Protein AF-A0A1F8C2A8-F1 (afdb_monomer_lite)

Radius of gyration: 20.37 Å; chains: 1; bounding box: 45×38×65 Å

Foldseek 3Di:
DVLLVVLLCCLLPLWVLLVVCCVVPVVLSCLLNQLLVCVVVVVVVSNVVSLVVNLVVLLVQAQFDDQQDDDPVLVVVLVVQLVVDDPVCSVVSCCCRHPSVNSNVVQLVVQLVVLVDCCLAAPQVPPDHDPPAPGAHGHHNLLVVQLVVLLVVCCVVPVCVLVVQQVVLSNSCSRRPFRGNSTSSSNSSSSSNSSSSSSSVCSVPDDPVVVVVSVVVSVVSSVVRVVVDPD

Organism: NCBI:txid1802525

Structure (mmCIF, N/CA/C/O backbone):
data_AF-A0A1F8C2A8-F1
#
_entry.id   AF-A0A1F8C2A8-F1
#
loop_
_atom_site.group_PDB
_atom_site.id
_atom_site.type_symbol
_atom_site.label_atom_id
_atom_site.label_alt_id
_atom_site.label_comp_id
_atom_site.label_asym_id
_atom_site.label_entity_id
_atom_site.label_seq_id
_atom_site.pdbx_PDB_ins_code
_atom_site.Cartn_x
_atom_site.Cartn_y
_atom_site.Cartn_z
_atom_site.occupancy
_atom_site.B_iso_or_equiv
_atom_site.auth_seq_id
_atom_site.auth_comp_id
_atom_site.auth_asym_id
_atom_site.auth_atom_id
_atom_site.pdbx_PDB_model_num
ATOM 1 N N . MET A 1 1 ? -18.179 2.704 21.549 1.00 77.38 1 MET A N 1
ATOM 2 C CA . MET A 1 1 ? -16.925 3.499 21.597 1.00 77.38 1 MET A CA 1
ATOM 3 C C . MET A 1 1 ? -15.674 2.623 21.500 1.00 77.38 1 MET A C 1
ATOM 5 O O . MET A 1 1 ? -14.796 2.949 20.710 1.00 77.38 1 MET A O 1
ATOM 9 N N . TRP A 1 2 ? -15.605 1.503 22.231 1.00 90.56 2 TRP A N 1
ATOM 10 C CA . TRP A 1 2 ? -14.454 0.586 22.217 1.00 90.56 2 TRP A CA 1
ATOM 11 C C . TRP A 1 2 ? -14.147 -0.019 20.831 1.00 90.56 2 TRP A C 1
ATOM 13 O O . TRP A 1 2 ? -12.991 -0.032 20.433 1.00 90.56 2 TRP A O 1
ATOM 23 N N . GLN A 1 3 ? -15.169 -0.400 20.049 1.00 92.56 3 GLN A N 1
ATOM 24 C CA . GLN A 1 3 ? -15.006 -1.000 18.709 1.00 92.56 3 GLN A CA 1
ATOM 25 C C . GLN A 1 3 ? -14.180 -0.125 17.750 1.00 92.56 3 GLN A C 1
ATOM 27 O O . GLN A 1 3 ? -13.287 -0.621 17.076 1.00 92.56 3 GLN A O 1
ATOM 32 N N . LYS A 1 4 ? -14.446 1.190 17.718 1.00 93.56 4 LYS A N 1
ATOM 33 C CA . LYS A 1 4 ? -13.706 2.137 16.866 1.00 93.56 4 LYS A CA 1
ATOM 34 C C . LYS A 1 4 ? -12.244 2.260 17.290 1.00 93.56 4 LYS A C 1
ATOM 36 O O . LYS A 1 4 ? -11.361 2.290 16.446 1.00 93.56 4 LYS A O 1
ATOM 41 N N . ARG A 1 5 ? -11.992 2.322 18.603 1.00 94.56 5 ARG A N 1
ATOM 42 C CA . ARG A 1 5 ? -10.629 2.396 19.151 1.00 94.56 5 ARG A CA 1
ATOM 43 C C . ARG A 1 5 ? -9.850 1.116 18.851 1.00 94.56 5 ARG A C 1
ATOM 45 O O . ARG A 1 5 ? -8.698 1.207 18.455 1.00 94.56 5 ARG A O 1
ATOM 52 N N . LEU A 1 6 ? -10.500 -0.043 18.974 1.00 95.56 6 LEU A N 1
ATOM 53 C CA . LEU A 1 6 ? -9.908 -1.336 18.641 1.00 95.56 6 LEU A CA 1
ATOM 54 C C . LEU A 1 6 ? -9.576 -1.441 17.146 1.00 95.56 6 LEU A C 1
ATOM 56 O O . LEU A 1 6 ? -8.446 -1.768 16.806 1.00 95.56 6 LEU A O 1
ATOM 60 N N . ALA A 1 7 ? -10.523 -1.106 16.262 1.00 97.06 7 ALA A N 1
ATOM 61 C CA . ALA A 1 7 ? -10.291 -1.109 14.816 1.00 97.06 7 ALA A CA 1
ATOM 62 C C . ALA A 1 7 ? -9.144 -0.173 14.416 1.00 97.06 7 ALA A C 1
ATOM 64 O O . ALA A 1 7 ? -8.300 -0.551 13.614 1.00 97.06 7 ALA A O 1
ATOM 65 N N . LEU A 1 8 ? -9.095 1.026 15.003 1.00 96.81 8 LEU A N 1
ATOM 66 C CA . LEU A 1 8 ? -8.034 2.000 14.761 1.00 96.81 8 LEU A CA 1
ATOM 67 C C . LEU A 1 8 ? -6.673 1.498 15.261 1.00 96.81 8 LEU A C 1
ATOM 69 O O . LEU A 1 8 ? -5.692 1.599 14.533 1.00 96.81 8 LEU A O 1
ATOM 73 N N . GLY A 1 9 ? -6.620 0.916 16.462 1.00 96.56 9 GLY A N 1
ATOM 74 C CA . GLY A 1 9 ? -5.399 0.325 17.010 1.00 96.56 9 GLY A CA 1
ATOM 75 C C . GLY A 1 9 ? -4.856 -0.801 16.128 1.00 96.56 9 GLY A C 1
ATOM 76 O O . GLY A 1 9 ? -3.694 -0.759 15.739 1.00 96.56 9 GLY A O 1
ATOM 77 N N . ILE A 1 10 ? -5.710 -1.755 15.742 1.00 96.81 10 ILE A N 1
ATOM 78 C CA . ILE A 1 10 ? -5.321 -2.876 14.871 1.00 96.81 10 ILE A CA 1
ATOM 79 C C . ILE A 1 10 ? -4.952 -2.381 13.467 1.00 96.81 10 ILE A C 1
ATOM 81 O O . ILE A 1 10 ? -3.937 -2.790 12.919 1.00 96.81 10 ILE A O 1
ATOM 85 N N . GLY A 1 11 ? -5.733 -1.479 12.875 1.00 95.38 11 GLY A N 1
ATOM 86 C CA . GLY A 1 11 ? -5.481 -1.012 11.512 1.00 95.38 11 GLY A CA 1
ATOM 87 C C . GLY A 1 11 ? -4.191 -0.202 11.363 1.00 95.38 11 GLY A C 1
ATOM 88 O O . GLY A 1 11 ? -3.538 -0.305 10.329 1.00 95.38 11 GLY A O 1
ATOM 89 N N . ILE A 1 12 ? -3.809 0.573 12.386 1.00 96.38 12 ILE A N 1
ATOM 90 C CA . ILE A 1 12 ? -2.579 1.379 12.366 1.00 96.38 12 ILE A CA 1
ATOM 91 C C . ILE A 1 12 ? -1.371 0.575 12.844 1.00 96.38 12 ILE A C 1
ATOM 93 O O . ILE A 1 12 ? -0.341 0.618 12.183 1.00 96.38 12 ILE A O 1
ATOM 97 N N . PHE A 1 13 ? -1.488 -0.142 13.966 1.00 96.81 13 PHE A N 1
ATOM 98 C CA . PHE A 1 13 ? -0.351 -0.763 14.663 1.00 96.81 13 PHE A CA 1
ATOM 99 C C . PHE A 1 13 ? -0.332 -2.294 14.597 1.00 96.81 13 PHE A C 1
ATOM 101 O O . PHE A 1 13 ? 0.655 -2.915 14.976 1.00 96.81 13 PHE A O 1
ATOM 108 N N . GLY A 1 14 ? -1.396 -2.928 14.109 1.00 94.69 14 GLY A N 1
ATOM 109 C CA . GLY A 1 14 ? -1.493 -4.380 13.942 1.00 94.69 14 GLY A CA 1
ATOM 110 C C . GLY A 1 14 ? -0.891 -4.895 12.632 1.00 94.69 14 GLY A C 1
ATOM 111 O O . GLY A 1 14 ? -1.387 -5.874 12.082 1.00 94.69 14 GLY A O 1
ATOM 112 N N . ASN A 1 15 ? 0.113 -4.210 12.088 1.00 94.50 15 ASN A N 1
ATOM 113 C CA . ASN A 1 15 ? 0.791 -4.573 10.845 1.00 94.50 15 ASN A CA 1
ATOM 114 C C . ASN A 1 15 ? 2.308 -4.407 11.026 1.00 94.50 15 ASN A C 1
ATOM 116 O O . ASN A 1 15 ? 2.734 -3.472 11.698 1.00 94.50 15 ASN A O 1
ATOM 120 N N . LEU A 1 16 ? 3.124 -5.305 10.466 1.00 92.56 16 LEU A N 1
ATOM 121 C CA . LEU A 1 16 ? 4.588 -5.235 10.611 1.00 92.56 16 LEU A CA 1
ATOM 122 C C . LEU A 1 16 ? 5.192 -4.059 9.851 1.00 92.56 16 LEU A C 1
ATOM 124 O O . LEU A 1 16 ? 6.249 -3.548 10.226 1.00 92.56 16 LEU A O 1
ATOM 128 N N . TRP A 1 17 ? 4.496 -3.592 8.815 1.00 94.56 17 TRP A N 1
ATOM 129 C CA . TRP A 1 17 ? 4.972 -2.509 7.974 1.00 94.56 17 TRP A CA 1
ATOM 130 C C . TRP A 1 17 ? 5.286 -1.244 8.766 1.00 94.56 17 TRP A C 1
ATOM 132 O O . TRP A 1 17 ? 6.381 -0.700 8.627 1.00 94.56 17 TRP A O 1
ATOM 142 N N . ILE A 1 18 ? 4.369 -0.800 9.632 1.00 96.06 18 ILE A N 1
ATOM 143 C CA . ILE A 1 18 ? 4.588 0.421 10.409 1.00 96.06 18 ILE A CA 1
ATOM 144 C C . ILE A 1 18 ? 5.758 0.277 11.385 1.00 96.06 18 ILE A C 1
ATOM 146 O O . ILE A 1 18 ? 6.520 1.224 11.551 1.00 96.06 18 ILE A O 1
ATOM 150 N N . TRP A 1 19 ? 5.941 -0.901 11.988 1.00 94.31 19 TRP A N 1
ATOM 151 C CA . TRP A 1 19 ? 7.017 -1.158 12.949 1.00 94.31 19 TRP A CA 1
ATOM 152 C C . TRP A 1 19 ? 8.382 -1.182 12.271 1.00 94.31 19 TRP A C 1
ATOM 154 O O . TRP A 1 19 ? 9.327 -0.561 12.755 1.00 94.31 19 TRP A O 1
ATOM 164 N N . ARG A 1 20 ? 8.470 -1.796 11.089 1.00 92.31 20 ARG A N 1
ATOM 165 C CA . ARG A 1 20 ? 9.684 -1.757 10.272 1.00 92.31 20 ARG A CA 1
ATOM 166 C C . ARG A 1 20 ? 10.028 -0.333 9.833 1.00 92.31 20 ARG A C 1
ATOM 168 O O . ARG A 1 20 ? 11.194 0.054 9.878 1.00 92.31 20 ARG A O 1
ATOM 175 N N . ILE A 1 21 ? 9.024 0.468 9.464 1.00 94.94 21 ILE A N 1
ATOM 176 C CA . ILE A 1 21 ? 9.227 1.890 9.152 1.00 94.94 21 ILE A CA 1
ATOM 177 C C . ILE A 1 21 ? 9.669 2.656 10.403 1.00 94.94 21 ILE A C 1
ATOM 179 O O . ILE A 1 21 ? 10.584 3.461 10.295 1.00 94.94 21 ILE A O 1
ATOM 183 N N . PHE A 1 22 ? 9.098 2.398 11.583 1.00 95.44 22 PHE A N 1
ATOM 184 C CA . PHE A 1 22 ? 9.537 3.031 12.834 1.00 95.44 22 PHE A CA 1
ATOM 185 C C . PHE A 1 22 ? 11.014 2.762 13.136 1.00 95.44 22 PHE A C 1
ATOM 187 O O . PHE A 1 22 ? 11.729 3.698 13.487 1.00 95.44 22 PHE A O 1
ATOM 194 N N . ASN A 1 23 ? 11.470 1.520 12.952 1.00 92.94 23 ASN A N 1
ATOM 195 C CA . ASN A 1 23 ? 12.855 1.128 13.222 1.00 92.94 23 ASN A CA 1
ATOM 196 C C . ASN A 1 23 ? 13.859 1.800 12.275 1.00 92.94 23 ASN A C 1
ATOM 198 O O . ASN A 1 23 ? 14.968 2.125 12.686 1.00 92.94 23 ASN A O 1
ATOM 202 N N . LEU A 1 24 ? 13.481 2.017 11.012 1.00 91.25 24 LEU A N 1
ATOM 203 C CA . LEU A 1 24 ? 14.375 2.574 9.991 1.00 91.25 24 LEU A CA 1
ATOM 204 C C . LEU A 1 24 ? 14.256 4.097 9.847 1.00 91.25 24 LEU A C 1
ATOM 206 O O . LEU A 1 24 ? 15.246 4.778 9.590 1.00 91.25 24 LEU A O 1
ATOM 210 N N . ASN A 1 25 ? 13.047 4.644 9.969 1.00 94.62 25 ASN A N 1
ATOM 211 C CA . ASN A 1 25 ? 12.772 6.071 9.848 1.00 94.62 25 ASN A CA 1
ATOM 212 C C . ASN A 1 25 ? 11.519 6.479 10.662 1.00 94.62 25 ASN A C 1
ATOM 214 O O . ASN A 1 25 ? 10.400 6.509 10.130 1.00 94.62 25 ASN A O 1
ATOM 218 N N . PRO A 1 26 ? 11.686 6.866 11.941 1.00 95.56 26 PRO A N 1
ATOM 219 C CA . PRO A 1 26 ? 10.562 7.199 12.817 1.00 95.56 26 PRO A CA 1
ATOM 220 C C . PRO A 1 26 ? 9.781 8.434 12.349 1.00 95.56 26 PRO A C 1
ATOM 222 O O . PRO A 1 26 ? 8.577 8.521 12.584 1.00 95.56 26 PRO A O 1
ATOM 225 N N . VAL A 1 27 ? 10.420 9.371 11.639 1.00 96.31 27 VAL A N 1
ATOM 226 C CA . VAL A 1 27 ? 9.743 10.559 11.091 1.00 96.31 27 VAL A CA 1
ATOM 227 C C . VAL A 1 27 ? 8.713 10.148 10.041 1.00 96.31 27 VAL A C 1
ATOM 229 O O . VAL A 1 27 ? 7.566 10.594 10.091 1.00 96.31 27 VAL A O 1
ATOM 232 N N . VAL A 1 28 ? 9.087 9.253 9.122 1.00 96.62 28 VAL A N 1
ATOM 233 C CA . VAL A 1 28 ? 8.163 8.724 8.107 1.00 96.62 28 VAL A CA 1
ATOM 234 C C . VAL A 1 28 ? 7.027 7.943 8.765 1.00 96.62 28 VAL A C 1
ATOM 236 O O . VAL A 1 28 ? 5.869 8.127 8.389 1.00 96.62 28 VAL A O 1
ATOM 239 N N . ALA A 1 29 ? 7.317 7.135 9.788 1.00 97.25 29 ALA A N 1
ATOM 240 C CA . ALA A 1 29 ? 6.281 6.412 10.524 1.00 97.25 29 ALA A CA 1
ATOM 241 C C . ALA A 1 29 ? 5.258 7.364 11.170 1.00 97.25 29 ALA A C 1
ATOM 243 O O . ALA A 1 29 ? 4.049 7.179 11.010 1.00 97.25 29 ALA A O 1
ATOM 244 N N . LEU A 1 30 ? 5.723 8.430 11.831 1.00 97.62 30 LEU A N 1
ATOM 245 C CA . LEU A 1 30 ? 4.850 9.446 12.427 1.00 97.62 30 LEU A CA 1
ATOM 246 C C . LEU A 1 30 ? 4.012 10.184 11.376 1.00 97.62 30 LEU A C 1
ATOM 248 O O . LEU A 1 30 ? 2.827 10.427 11.614 1.00 97.62 30 LEU A O 1
ATOM 252 N N . LEU A 1 31 ? 4.577 10.488 10.202 1.00 97.44 31 LEU A N 1
ATOM 253 C CA . LEU A 1 31 ? 3.823 11.070 9.086 1.00 97.44 31 LEU A CA 1
ATOM 254 C C . LEU A 1 31 ? 2.707 10.138 8.606 1.00 97.44 31 LEU A C 1
ATOM 256 O O . LEU A 1 31 ? 1.588 10.597 8.384 1.00 97.44 31 LEU A O 1
ATOM 260 N N . LEU A 1 32 ? 2.977 8.838 8.480 1.00 97.88 32 LEU A N 1
ATOM 261 C CA . LEU A 1 32 ? 1.995 7.848 8.026 1.00 97.88 32 LEU A CA 1
ATOM 262 C C . LEU A 1 32 ? 0.873 7.636 9.046 1.00 97.88 32 LEU A C 1
ATOM 264 O O . LEU A 1 32 ? -0.308 7.631 8.677 1.00 97.88 32 LEU A O 1
ATOM 268 N N . VAL A 1 33 ? 1.220 7.518 10.331 1.00 97.94 33 VAL A N 1
ATOM 269 C CA . VAL A 1 33 ? 0.249 7.441 11.434 1.00 97.94 33 VAL A CA 1
ATOM 270 C C . VAL A 1 33 ? -0.592 8.715 11.473 1.00 97.94 33 VAL A C 1
ATOM 272 O O . VAL A 1 33 ? -1.823 8.646 11.483 1.00 97.94 33 VAL A O 1
ATOM 275 N N . GLY A 1 34 ? 0.054 9.881 11.428 1.00 97.69 34 GLY A N 1
ATOM 276 C CA . GLY A 1 34 ? -0.604 11.182 11.429 1.00 97.69 34 GLY A CA 1
ATOM 277 C C . GLY A 1 34 ? -1.542 11.368 10.237 1.00 97.69 34 GLY A C 1
ATOM 278 O O . GLY A 1 34 ? -2.687 11.771 10.431 1.00 97.69 34 GLY A O 1
ATOM 279 N N . ALA A 1 35 ? -1.111 11.019 9.021 1.00 97.38 35 ALA A N 1
ATOM 280 C CA . ALA A 1 35 ? -1.943 11.076 7.821 1.00 97.38 35 ALA A CA 1
ATOM 281 C C . ALA A 1 35 ? -3.163 10.150 7.950 1.00 97.38 35 ALA A C 1
ATOM 283 O O . ALA A 1 35 ? -4.296 10.570 7.711 1.00 97.38 35 ALA A O 1
ATOM 284 N N . THR A 1 36 ? -2.964 8.915 8.414 1.00 97.19 36 THR A N 1
ATOM 285 C CA . THR A 1 36 ? -4.054 7.950 8.633 1.00 97.19 36 THR A CA 1
ATOM 286 C C . THR A 1 36 ? -5.078 8.479 9.643 1.00 97.19 36 THR A C 1
ATOM 288 O O . THR A 1 36 ? -6.286 8.445 9.393 1.00 97.19 36 THR A O 1
ATOM 291 N N . LEU A 1 37 ? -4.610 9.035 10.765 1.00 97.19 37 LEU A N 1
ATOM 292 C CA . LEU A 1 37 ? -5.460 9.632 11.798 1.00 97.19 37 LEU A CA 1
ATOM 293 C C . LEU A 1 37 ? -6.186 10.886 11.308 1.00 97.19 37 LEU A C 1
ATOM 295 O O . LEU A 1 37 ? -7.388 11.021 11.541 1.00 97.19 37 LEU A O 1
ATOM 299 N N . ALA A 1 38 ? -5.484 11.792 10.625 1.00 96.69 38 ALA A N 1
ATOM 300 C CA . ALA A 1 38 ? -6.053 13.021 10.085 1.00 96.69 38 ALA A CA 1
ATOM 301 C C . ALA A 1 38 ? -7.150 12.713 9.062 1.00 96.69 38 ALA A C 1
ATOM 303 O O . ALA A 1 38 ? -8.222 13.321 9.116 1.00 96.69 38 ALA A O 1
ATOM 304 N N . PHE A 1 39 ? -6.940 11.717 8.194 1.00 94.50 39 PHE A N 1
ATOM 305 C CA . PHE A 1 39 ? -7.979 11.247 7.283 1.00 94.50 39 PHE A CA 1
ATOM 306 C C . PHE A 1 39 ? -9.177 10.672 8.043 1.00 94.50 39 PHE A C 1
ATOM 308 O O . PHE A 1 39 ? -10.315 11.082 7.808 1.00 94.50 39 PHE A O 1
ATOM 315 N N . TYR A 1 40 ? -8.934 9.761 8.991 1.00 93.44 40 TYR A N 1
ATOM 316 C CA . TYR A 1 40 ? -9.988 9.115 9.778 1.00 93.44 40 TYR A CA 1
ATOM 317 C C . TYR A 1 40 ? -10.831 10.129 10.574 1.00 93.44 40 TYR A C 1
ATOM 319 O O . TYR A 1 40 ? -12.048 9.980 10.694 1.00 93.44 40 TYR A O 1
ATOM 327 N N . LYS A 1 41 ? -10.202 11.193 11.088 1.00 93.94 41 LYS A N 1
ATOM 328 C CA . LYS A 1 41 ? -10.858 12.301 11.803 1.00 93.94 41 LYS A CA 1
ATOM 329 C C . LYS A 1 41 ? -11.428 13.386 10.884 1.00 93.94 41 LYS A C 1
ATOM 331 O O . LYS A 1 41 ? -12.058 14.311 11.386 1.00 93.94 41 LYS A O 1
ATOM 336 N N . ASN A 1 42 ? -11.264 13.255 9.565 1.00 92.25 42 ASN A N 1
ATOM 337 C CA . ASN A 1 42 ? -11.719 14.209 8.550 1.00 92.25 42 ASN A CA 1
ATOM 338 C C . ASN A 1 42 ? -11.056 15.605 8.649 1.00 92.25 42 ASN A C 1
ATOM 340 O O . ASN A 1 42 ? -11.646 16.614 8.258 1.00 92.25 42 ASN A O 1
ATOM 344 N N . PHE A 1 43 ? -9.811 15.678 9.130 1.00 95.38 43 PHE A N 1
ATOM 345 C CA . PHE A 1 43 ? -8.993 16.895 9.148 1.00 95.38 43 PHE A CA 1
ATOM 346 C C . PHE A 1 43 ? -8.286 17.098 7.803 1.00 95.38 43 PHE A C 1
ATOM 348 O O . PHE A 1 43 ? -7.095 16.830 7.663 1.00 95.38 43 PHE A O 1
ATOM 355 N N . LYS A 1 44 ? -9.033 17.564 6.795 1.00 92.50 44 LYS A N 1
ATOM 356 C CA . LYS A 1 44 ? -8.601 17.590 5.383 1.00 92.50 44 LYS A CA 1
ATOM 357 C C . LYS A 1 44 ? -7.260 18.289 5.133 1.00 92.50 44 LYS A C 1
ATOM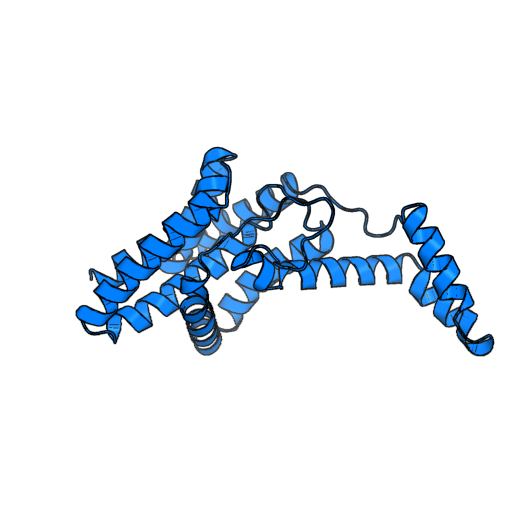 359 O O . LYS A 1 44 ? -6.413 17.721 4.460 1.00 92.50 44 LYS A O 1
ATOM 364 N N . ILE A 1 45 ? -7.064 19.499 5.661 1.00 95.38 45 ILE A N 1
ATOM 365 C CA . ILE A 1 45 ? -5.842 20.286 5.406 1.00 95.38 45 ILE A CA 1
ATOM 366 C C . ILE A 1 45 ? -4.624 19.598 6.031 1.00 95.38 45 ILE A C 1
ATOM 368 O O . ILE A 1 45 ? -3.627 19.375 5.353 1.00 95.38 45 ILE A O 1
ATOM 372 N N . ILE A 1 46 ? -4.741 19.191 7.299 1.00 97.00 46 ILE A N 1
ATOM 373 C CA . ILE A 1 46 ? -3.688 18.456 8.013 1.00 97.00 46 ILE A CA 1
ATOM 374 C C . ILE A 1 46 ? -3.367 17.156 7.272 1.00 97.00 46 ILE A C 1
ATOM 376 O O . ILE A 1 46 ? -2.203 16.842 7.049 1.00 97.00 46 ILE A O 1
ATOM 380 N N . PHE A 1 47 ? -4.398 16.428 6.837 1.00 96.00 47 PHE A N 1
ATOM 381 C CA . PHE A 1 47 ? -4.234 15.220 6.043 1.00 96.00 47 PHE A CA 1
ATOM 382 C C . PHE A 1 47 ? -3.432 15.481 4.762 1.00 96.00 47 PHE A C 1
ATOM 384 O O . PHE A 1 47 ? -2.467 14.768 4.517 1.00 96.00 47 PHE A O 1
ATOM 391 N N . LEU A 1 48 ? -3.792 16.498 3.974 1.00 95.56 48 LEU A N 1
ATOM 392 C CA . LEU A 1 48 ? -3.104 16.812 2.718 1.00 95.56 48 LEU A CA 1
ATOM 393 C C . LEU A 1 48 ? -1.629 17.161 2.941 1.00 95.56 48 LEU A C 1
ATOM 395 O O . LEU A 1 48 ? -0.784 16.678 2.194 1.00 95.56 48 LEU A O 1
ATOM 399 N N . ILE A 1 49 ? -1.316 17.937 3.982 1.00 97.50 49 ILE A N 1
ATOM 400 C CA . ILE A 1 49 ? 0.066 18.297 4.335 1.00 97.50 49 ILE A CA 1
ATOM 401 C C . ILE A 1 49 ? 0.870 17.045 4.701 1.00 97.50 49 ILE A C 1
ATOM 403 O O . ILE A 1 49 ? 1.948 16.814 4.153 1.00 97.50 49 ILE A O 1
ATOM 407 N N . LEU A 1 50 ? 0.335 16.208 5.593 1.00 97.81 50 LEU A N 1
ATOM 408 C CA . LEU A 1 50 ? 1.015 14.986 6.026 1.00 97.81 50 LEU A CA 1
ATOM 409 C C . LEU A 1 50 ? 1.164 13.993 4.869 1.00 97.81 50 LEU A C 1
ATOM 411 O O . LEU A 1 50 ? 2.235 13.421 4.685 1.00 97.81 50 LEU A O 1
ATOM 415 N N . PHE A 1 51 ? 0.124 13.832 4.050 1.00 96.88 51 PHE A N 1
ATOM 416 C CA . PHE A 1 51 ? 0.136 12.947 2.890 1.00 96.88 51 PHE A CA 1
ATOM 417 C C . PHE A 1 51 ? 1.141 13.407 1.831 1.00 96.88 51 PHE A C 1
ATOM 419 O O . PHE A 1 51 ? 1.931 12.595 1.353 1.00 96.88 51 PHE A O 1
ATOM 426 N N . ALA A 1 52 ? 1.204 14.706 1.530 1.00 97.38 52 ALA A N 1
ATOM 427 C CA . ALA A 1 52 ? 2.241 15.267 0.666 1.00 97.38 52 ALA A CA 1
ATOM 428 C C . ALA A 1 52 ? 3.649 14.994 1.222 1.00 97.38 52 ALA A C 1
ATOM 430 O O . ALA A 1 52 ? 4.538 14.601 0.468 1.00 97.38 52 ALA A O 1
ATOM 431 N N . GLY A 1 53 ? 3.830 15.096 2.543 1.00 97.62 53 GLY A N 1
ATOM 432 C CA . GLY A 1 53 ? 5.059 14.678 3.220 1.00 97.62 53 GLY A CA 1
ATOM 433 C C . GLY A 1 53 ? 5.408 13.211 2.953 1.00 97.62 53 GLY A C 1
ATOM 434 O O . GLY A 1 53 ? 6.538 12.908 2.577 1.00 97.62 53 GLY A O 1
ATOM 435 N N . THR A 1 54 ? 4.441 12.294 3.065 1.00 97.25 54 THR A N 1
ATOM 436 C CA . THR A 1 54 ? 4.679 10.862 2.785 1.00 97.25 54 THR A CA 1
ATOM 437 C C . THR A 1 54 ? 5.097 10.609 1.334 1.00 97.25 54 THR A C 1
ATOM 439 O O . THR A 1 54 ? 6.005 9.816 1.095 1.00 97.25 54 THR A O 1
ATOM 442 N N . LEU A 1 55 ? 4.506 11.323 0.369 1.00 97.62 55 LEU A N 1
ATOM 443 C CA . LEU A 1 55 ? 4.875 11.234 -1.049 1.00 97.62 55 LEU A CA 1
ATOM 444 C C . LEU A 1 55 ? 6.279 11.794 -1.301 1.00 97.62 55 LEU A C 1
ATOM 446 O O . LEU A 1 55 ? 7.066 11.188 -2.025 1.00 97.62 55 LEU A O 1
ATOM 450 N N . PHE A 1 56 ? 6.620 12.917 -0.666 1.00 97.31 56 PHE A N 1
ATOM 451 C CA . PHE A 1 56 ? 7.952 13.510 -0.754 1.00 97.31 56 PHE A CA 1
ATOM 452 C C . PHE A 1 56 ? 9.031 12.556 -0.228 1.00 97.31 56 PHE A C 1
ATOM 454 O O . PHE A 1 56 ? 10.036 12.326 -0.902 1.00 97.31 56 PHE A O 1
ATOM 461 N N . PHE A 1 57 ? 8.813 11.947 0.940 1.00 96.69 57 PHE A N 1
ATOM 462 C CA . PHE A 1 57 ? 9.753 10.964 1.477 1.00 96.69 57 PHE A CA 1
ATOM 463 C C . PHE A 1 57 ? 9.821 9.701 0.616 1.00 96.69 57 PHE A C 1
ATOM 465 O O . PHE A 1 57 ? 10.917 9.174 0.425 1.00 96.69 57 PHE A O 1
ATOM 472 N N . GLN A 1 58 ? 8.700 9.231 0.054 1.00 96.56 58 GLN A N 1
ATOM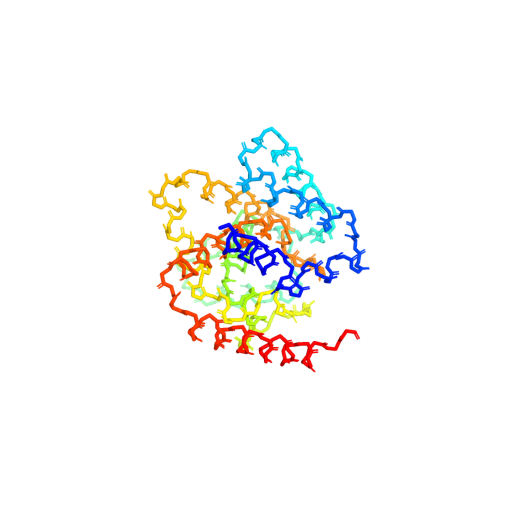 473 C CA . GLN A 1 58 ? 8.710 8.108 -0.891 1.00 96.56 58 GLN A CA 1
ATOM 474 C C . GLN A 1 58 ? 9.603 8.434 -2.087 1.00 96.56 58 GLN A C 1
ATOM 476 O O . GLN A 1 58 ? 10.478 7.641 -2.426 1.00 96.56 58 GLN A O 1
ATOM 481 N N . PHE A 1 59 ? 9.435 9.615 -2.680 1.00 96.06 59 PHE A N 1
ATOM 482 C CA . PHE A 1 59 ? 10.252 10.073 -3.799 1.00 96.06 59 PHE A CA 1
ATOM 483 C C . PHE A 1 59 ? 11.743 10.126 -3.444 1.00 96.06 59 PHE A C 1
ATOM 485 O O . PHE A 1 59 ? 12.576 9.646 -4.202 1.00 96.06 59 PHE A O 1
ATOM 492 N N . LYS A 1 60 ? 12.086 10.671 -2.272 1.00 94.88 60 LYS A N 1
ATOM 493 C CA . LYS A 1 60 ? 13.482 10.843 -1.843 1.00 94.88 60 LYS A CA 1
ATOM 494 C C . LYS A 1 60 ? 14.204 9.549 -1.478 1.00 94.88 60 LYS A C 1
ATOM 496 O O . LYS A 1 60 ? 15.422 9.500 -1.593 1.00 94.88 60 LYS A O 1
ATOM 501 N N . THR A 1 61 ? 13.481 8.550 -0.980 1.00 92.44 61 THR A N 1
ATOM 502 C CA . THR A 1 61 ? 14.077 7.311 -0.445 1.00 92.44 61 THR A CA 1
ATOM 503 C C . THR A 1 61 ? 14.033 6.144 -1.425 1.00 92.44 61 THR A C 1
ATOM 505 O O . THR A 1 61 ? 14.695 5.136 -1.199 1.00 92.44 61 THR A O 1
ATOM 508 N N . THR A 1 62 ? 13.255 6.258 -2.502 1.00 92.31 62 THR A N 1
ATOM 509 C CA . THR A 1 62 ? 13.163 5.217 -3.530 1.00 92.31 62 THR A CA 1
ATOM 510 C C . THR A 1 62 ? 14.323 5.359 -4.505 1.00 92.31 62 THR A C 1
ATOM 512 O O . THR A 1 62 ? 14.602 6.459 -4.981 1.00 92.31 62 THR A O 1
ATOM 515 N N . ASN A 1 63 ? 14.988 4.249 -4.821 1.00 89.81 63 ASN A N 1
ATOM 516 C CA . ASN A 1 63 ? 15.999 4.231 -5.868 1.00 89.81 63 ASN A CA 1
ATOM 517 C C . ASN A 1 63 ? 15.306 4.388 -7.227 1.00 89.81 63 ASN A C 1
ATOM 519 O O . ASN A 1 63 ? 14.520 3.526 -7.627 1.00 89.81 63 ASN A O 1
ATOM 523 N N . ILE A 1 64 ? 15.556 5.519 -7.891 1.00 88.19 64 ILE A N 1
ATOM 524 C CA . ILE A 1 64 ? 14.864 5.878 -9.125 1.00 88.19 64 ILE A CA 1
ATOM 525 C C . ILE A 1 64 ? 15.354 4.967 -10.245 1.00 88.19 64 ILE A C 1
ATOM 527 O O . ILE A 1 64 ? 16.525 4.989 -10.624 1.00 88.19 64 ILE A O 1
ATOM 531 N N . GLN A 1 65 ? 14.437 4.182 -10.796 1.00 83.56 65 GLN A N 1
ATOM 532 C CA . GLN A 1 65 ? 14.719 3.374 -11.972 1.00 83.56 65 GLN A CA 1
ATOM 533 C C . GLN A 1 65 ? 14.700 4.251 -13.225 1.00 83.56 65 GLN A C 1
ATOM 535 O O . GLN A 1 65 ? 13.759 5.012 -13.450 1.00 83.56 65 GLN A O 1
ATOM 540 N N . ASP A 1 66 ? 15.711 4.106 -14.081 1.00 86.50 66 ASP A N 1
ATOM 541 C CA . ASP A 1 66 ? 15.655 4.669 -15.430 1.00 86.50 66 ASP A CA 1
ATOM 542 C C . ASP A 1 66 ? 14.442 4.072 -16.167 1.00 86.50 66 ASP A C 1
ATOM 544 O O . ASP A 1 66 ? 14.151 2.883 -16.033 1.00 86.50 66 ASP A O 1
ATOM 548 N N . LEU A 1 67 ? 13.709 4.866 -16.943 1.00 87.81 67 LEU A N 1
ATOM 549 C CA . LEU A 1 67 ? 12.536 4.397 -17.688 1.00 87.81 67 LEU A CA 1
ATOM 550 C C . LEU A 1 67 ? 12.870 3.931 -19.109 1.00 87.81 67 LEU A C 1
ATOM 552 O O . LEU A 1 67 ? 12.037 3.310 -19.759 1.00 87.81 67 LEU A O 1
ATOM 556 N N . THR A 1 68 ? 14.072 4.200 -19.600 1.00 87.81 68 THR A N 1
ATOM 557 C CA . THR A 1 68 ? 14.447 3.990 -21.005 1.00 87.81 68 THR A CA 1
ATOM 558 C C . THR A 1 68 ? 15.681 3.115 -21.171 1.00 87.81 68 THR A C 1
ATOM 560 O O . THR A 1 68 ? 15.770 2.367 -22.144 1.00 87.81 68 THR A O 1
ATOM 563 N N . HIS A 1 69 ? 16.612 3.152 -20.219 1.00 87.56 69 HIS A N 1
ATOM 564 C CA . HIS A 1 69 ? 17.872 2.427 -20.334 1.00 87.56 69 HIS A CA 1
ATOM 565 C C . HIS A 1 69 ? 17.708 0.918 -20.098 1.00 87.56 69 HIS A C 1
ATOM 567 O O . HIS A 1 69 ? 17.377 0.486 -18.989 1.00 87.56 69 HIS A O 1
ATOM 573 N N . LEU A 1 70 ? 17.981 0.103 -21.119 1.00 83.88 70 LEU A N 1
ATOM 574 C CA . LEU A 1 70 ? 17.981 -1.363 -21.043 1.00 83.88 70 LEU A CA 1
ATOM 575 C C . LEU A 1 70 ? 19.361 -1.898 -20.645 1.00 83.88 70 LEU A C 1
ATOM 577 O O . LEU A 1 70 ? 20.364 -1.516 -21.246 1.00 83.88 70 LEU A O 1
ATOM 581 N N . THR A 1 71 ? 19.408 -2.836 -19.697 1.00 85.25 71 THR A N 1
ATOM 582 C CA . THR A 1 71 ? 20.646 -3.567 -19.366 1.00 85.25 71 THR A CA 1
ATOM 583 C C . THR A 1 71 ? 21.070 -4.495 -20.509 1.00 85.25 71 THR A C 1
ATOM 585 O O . THR A 1 71 ? 20.247 -4.868 -21.345 1.00 85.25 71 THR A O 1
ATOM 588 N N . ASN A 1 72 ? 22.338 -4.921 -20.538 1.00 86.75 72 ASN A N 1
ATOM 589 C CA . ASN A 1 72 ? 22.864 -5.809 -21.587 1.00 86.75 72 ASN A CA 1
ATOM 590 C C . ASN A 1 72 ? 22.030 -7.096 -21.751 1.00 86.75 72 ASN A C 1
ATOM 592 O O . ASN A 1 72 ? 21.720 -7.501 -22.872 1.00 86.75 72 ASN A O 1
ATOM 596 N N . ASP A 1 73 ? 21.581 -7.692 -20.644 1.00 85.62 73 ASP A N 1
ATOM 597 C CA . ASP A 1 73 ? 20.703 -8.866 -20.682 1.00 85.62 73 ASP A CA 1
ATOM 598 C C . ASP A 1 73 ? 19.316 -8.539 -21.245 1.00 85.62 73 ASP A C 1
ATOM 600 O O . ASP A 1 73 ? 18.781 -9.286 -22.065 1.00 85.62 73 ASP A O 1
ATOM 604 N N . GLN A 1 74 ? 18.734 -7.397 -20.867 1.00 85.44 74 GLN A N 1
ATOM 605 C CA . GLN A 1 74 ? 17.448 -6.959 -21.415 1.00 85.44 74 GLN A CA 1
ATOM 606 C C . GLN A 1 74 ? 17.541 -6.686 -22.918 1.00 85.44 74 GLN A C 1
ATOM 608 O O . GLN A 1 74 ? 16.639 -7.069 -23.662 1.00 85.44 74 GLN A O 1
ATOM 613 N N . GLN A 1 75 ? 18.642 -6.089 -23.381 1.00 88.12 75 GLN A N 1
ATOM 614 C CA . GLN A 1 75 ? 18.904 -5.884 -24.806 1.00 88.12 75 GLN A CA 1
ATOM 615 C C . GLN A 1 75 ? 19.007 -7.219 -25.549 1.00 88.12 75 GLN A C 1
ATOM 617 O O . GLN A 1 75 ? 18.410 -7.374 -26.616 1.00 88.12 75 GLN A O 1
ATOM 622 N N . ARG A 1 76 ? 19.688 -8.215 -24.970 1.00 88.56 76 ARG A N 1
ATOM 623 C CA . ARG A 1 76 ? 19.752 -9.572 -25.530 1.00 88.56 76 ARG A CA 1
ATOM 624 C C . ARG A 1 76 ? 18.360 -10.193 -25.664 1.00 88.56 76 ARG A C 1
ATOM 626 O O . ARG A 1 76 ? 18.034 -10.731 -26.721 1.00 88.56 76 ARG A O 1
ATOM 633 N N . VAL A 1 77 ? 17.525 -10.101 -24.628 1.00 89.38 77 VAL A N 1
ATOM 634 C CA . VAL A 1 77 ? 16.149 -10.627 -24.660 1.00 89.38 77 VAL A CA 1
ATOM 635 C C . VAL A 1 77 ? 15.305 -9.907 -25.716 1.00 89.38 77 VAL A C 1
ATOM 637 O O . VAL A 1 77 ? 14.587 -10.561 -26.471 1.00 89.38 77 VAL A O 1
ATOM 640 N N . VAL A 1 78 ? 15.428 -8.582 -25.825 1.00 88.12 78 VAL A N 1
ATOM 641 C CA . VAL A 1 78 ? 14.768 -7.786 -26.872 1.00 88.12 78 VAL A CA 1
ATOM 642 C C . VAL A 1 78 ? 15.184 -8.255 -28.266 1.00 88.12 78 VAL A C 1
ATOM 644 O O . VAL A 1 78 ? 14.327 -8.471 -29.118 1.00 88.12 78 VAL A O 1
ATOM 647 N N . GLN A 1 79 ? 16.475 -8.492 -28.507 1.00 88.88 79 GLN A N 1
ATOM 648 C CA . GLN A 1 79 ? 16.949 -9.000 -29.798 1.00 88.88 79 GLN A CA 1
ATOM 649 C C . GLN A 1 79 ? 16.385 -10.386 -30.130 1.00 88.88 79 GLN A C 1
ATOM 651 O O . GLN A 1 79 ? 16.051 -10.648 -31.285 1.00 88.88 79 GLN A O 1
ATOM 656 N N . ILE A 1 80 ? 16.254 -11.268 -29.135 1.00 89.88 80 ILE A N 1
ATOM 657 C CA . ILE A 1 80 ? 15.622 -12.582 -29.317 1.00 89.88 80 ILE A CA 1
ATOM 658 C C . ILE A 1 80 ? 14.144 -12.411 -29.687 1.00 89.88 80 ILE A C 1
ATOM 660 O O . ILE A 1 80 ? 13.693 -13.022 -30.655 1.00 89.88 80 ILE A O 1
ATOM 664 N N . ARG A 1 81 ? 13.404 -11.541 -28.983 1.00 88.50 81 ARG A N 1
ATOM 665 C CA . ARG A 1 81 ? 11.993 -11.258 -29.295 1.00 88.50 81 ARG A CA 1
ATOM 666 C C . ARG A 1 81 ? 11.821 -10.670 -30.688 1.00 88.50 81 ARG A C 1
ATOM 668 O O . ARG A 1 81 ? 10.953 -11.122 -31.422 1.00 88.50 81 ARG A O 1
ATOM 675 N N . LEU A 1 82 ? 12.685 -9.739 -31.095 1.00 90.19 82 LEU A N 1
ATOM 676 C CA . LEU A 1 82 ? 12.656 -9.135 -32.431 1.00 90.19 82 LEU A CA 1
ATOM 677 C C . LEU A 1 82 ? 12.800 -10.163 -33.557 1.00 90.19 82 LEU A C 1
ATOM 679 O O . LEU A 1 82 ? 12.127 -10.035 -34.577 1.00 90.19 82 LEU A O 1
ATOM 683 N N . LYS A 1 83 ? 13.630 -11.194 -33.364 1.00 89.62 83 LYS A N 1
ATOM 684 C CA . LYS A 1 83 ? 13.791 -12.293 -34.331 1.00 89.62 83 LYS A CA 1
ATOM 685 C C . LYS A 1 83 ? 12.549 -13.181 -34.450 1.00 89.62 83 LYS A C 1
ATOM 687 O O . LYS A 1 83 ? 12.408 -13.863 -35.457 1.00 89.62 83 LYS A O 1
ATOM 692 N N . ALA A 1 84 ? 11.669 -13.177 -33.448 1.00 89.81 84 ALA A N 1
ATOM 693 C CA . ALA A 1 84 ? 10.428 -13.946 -33.459 1.00 89.81 84 ALA A CA 1
ATOM 694 C C . ALA A 1 84 ? 9.272 -13.229 -34.183 1.00 89.81 84 ALA A C 1
ATOM 696 O O . ALA A 1 84 ? 8.254 -13.860 -34.464 1.00 89.81 84 ALA A O 1
ATOM 697 N N . TYR A 1 85 ? 9.398 -11.931 -34.496 1.00 88.38 85 TYR A N 1
ATOM 698 C CA . TYR A 1 85 ? 8.365 -11.229 -35.259 1.00 88.38 85 TYR A CA 1
ATOM 699 C C . TYR A 1 85 ? 8.358 -11.698 -36.722 1.00 88.38 85 TYR A C 1
ATOM 701 O O . TYR A 1 85 ? 9.423 -11.823 -37.331 1.00 88.38 85 TYR A O 1
ATOM 709 N N . PRO A 1 86 ? 7.172 -11.875 -37.334 1.00 89.94 86 PRO A N 1
ATOM 710 C CA . PRO A 1 86 ? 7.059 -12.067 -38.774 1.00 89.94 86 PRO A CA 1
ATOM 711 C C . PRO A 1 86 ? 7.735 -10.926 -39.546 1.00 89.94 86 PRO A C 1
ATOM 713 O O . PRO A 1 86 ? 7.712 -9.774 -39.104 1.00 89.94 86 PRO A O 1
ATOM 716 N N . TYR A 1 87 ? 8.272 -11.223 -40.732 1.00 86.94 87 TYR A N 1
ATOM 717 C CA . TYR A 1 87 ? 8.988 -10.244 -41.564 1.00 86.94 87 TYR A CA 1
ATOM 718 C C . TYR A 1 87 ? 8.171 -8.964 -41.833 1.00 86.94 87 TYR A C 1
ATOM 720 O O . TYR A 1 87 ? 8.675 -7.851 -41.704 1.00 86.94 87 TYR A O 1
ATOM 728 N N . TRP A 1 88 ? 6.872 -9.107 -42.115 1.00 88.56 88 TRP A N 1
ATOM 729 C CA . TRP A 1 88 ? 5.968 -7.975 -42.359 1.00 88.56 88 TRP A CA 1
ATOM 730 C C . TRP A 1 88 ? 5.715 -7.107 -41.112 1.00 88.56 88 TRP A C 1
ATOM 732 O O . TRP A 1 88 ? 5.344 -5.942 -41.235 1.00 88.56 88 TRP A O 1
ATOM 742 N N . ALA A 1 89 ? 5.938 -7.647 -39.909 1.00 89.94 89 ALA A N 1
ATOM 743 C CA . ALA A 1 89 ? 5.707 -6.973 -38.632 1.00 89.94 89 ALA A CA 1
ATOM 744 C C . ALA A 1 89 ? 6.997 -6.442 -37.986 1.00 89.94 89 ALA A C 1
ATOM 746 O O . ALA A 1 89 ? 6.939 -5.833 -36.918 1.00 89.94 89 ALA A O 1
ATOM 747 N N . THR A 1 90 ? 8.171 -6.644 -38.596 1.00 85.12 90 THR A N 1
ATOM 748 C CA . THR A 1 90 ? 9.464 -6.330 -37.963 1.00 85.12 90 THR A CA 1
ATOM 749 C C . THR A 1 90 ? 9.612 -4.845 -37.611 1.00 85.12 90 THR A C 1
ATOM 751 O O . THR A 1 90 ? 10.174 -4.517 -36.568 1.00 85.12 90 THR A O 1
ATOM 754 N N . SER A 1 91 ? 9.076 -3.930 -38.424 1.00 85.75 91 SER A N 1
ATOM 755 C CA . SER A 1 91 ? 9.093 -2.487 -38.128 1.00 85.75 91 SER A CA 1
ATOM 756 C C . SER A 1 91 ? 8.235 -2.129 -36.912 1.00 85.75 91 SER A C 1
ATOM 758 O O . SER A 1 91 ? 8.641 -1.310 -36.088 1.00 85.75 91 SER A O 1
ATOM 760 N N . ILE A 1 92 ? 7.084 -2.793 -36.758 1.00 86.88 92 ILE A N 1
ATOM 761 C CA . ILE A 1 92 ? 6.205 -2.643 -35.591 1.00 86.88 92 ILE A CA 1
ATOM 762 C C . ILE A 1 92 ? 6.895 -3.235 -34.358 1.00 86.88 92 ILE A C 1
ATOM 764 O O . ILE A 1 92 ? 6.958 -2.580 -33.321 1.00 86.88 92 ILE A O 1
ATOM 768 N N . GLY A 1 93 ? 7.492 -4.423 -34.486 1.00 85.94 93 GLY A N 1
ATOM 769 C CA . GLY A 1 93 ? 8.265 -5.065 -33.422 1.00 85.94 93 GLY A CA 1
ATOM 770 C C . GLY A 1 93 ? 9.432 -4.200 -32.941 1.00 85.94 93 GLY A C 1
ATOM 771 O O . GLY A 1 93 ? 9.598 -4.009 -31.740 1.00 85.94 93 GLY A O 1
ATOM 772 N N . LYS A 1 94 ? 10.196 -3.583 -33.855 1.00 87.19 94 LYS A N 1
ATOM 773 C CA . LYS A 1 94 ? 11.263 -2.628 -33.501 1.00 87.19 94 LYS A CA 1
ATOM 774 C C . LYS A 1 94 ? 10.724 -1.431 -32.726 1.00 87.19 94 LYS A C 1
ATOM 776 O O . LYS A 1 94 ? 11.330 -1.029 -31.735 1.00 87.19 94 LYS A O 1
ATOM 781 N N . TRP A 1 95 ? 9.590 -0.874 -33.143 1.00 88.00 95 TRP A N 1
ATOM 782 C CA . TRP A 1 95 ? 8.971 0.228 -32.414 1.00 88.00 95 TRP A CA 1
ATOM 783 C C . TRP A 1 95 ? 8.506 -0.199 -31.012 1.00 88.00 95 TRP A C 1
ATOM 785 O O . TRP A 1 95 ? 8.784 0.506 -30.044 1.00 88.00 95 TRP A O 1
ATOM 795 N N . LEU A 1 96 ? 7.871 -1.365 -30.879 1.00 87.19 96 LEU A N 1
ATOM 796 C CA . LEU A 1 96 ? 7.368 -1.878 -29.600 1.00 87.19 96 LEU A CA 1
ATOM 797 C C . LEU A 1 96 ? 8.481 -2.261 -28.614 1.00 87.19 96 LEU A C 1
ATOM 799 O O . LEU A 1 96 ? 8.331 -2.041 -27.417 1.00 87.19 96 LEU A O 1
ATOM 803 N N . GLU A 1 97 ? 9.584 -2.831 -29.097 1.00 86.00 97 GLU A N 1
ATOM 804 C CA . GLU A 1 97 ? 10.623 -3.405 -28.230 1.00 86.00 97 GLU A CA 1
ATOM 805 C C . GLU A 1 97 ? 11.810 -2.460 -27.980 1.00 86.00 97 GLU A C 1
ATOM 807 O O . GLU A 1 97 ? 12.484 -2.588 -26.960 1.00 86.00 97 GLU A O 1
ATOM 812 N N . VAL A 1 98 ? 12.094 -1.531 -28.904 1.00 86.75 98 VAL A N 1
ATOM 813 C CA . VAL A 1 98 ? 13.318 -0.701 -28.873 1.00 86.75 98 VAL A CA 1
ATOM 814 C C . VAL A 1 98 ? 13.016 0.784 -28.693 1.00 86.75 98 VAL A C 1
ATOM 816 O O . VAL A 1 98 ? 13.886 1.528 -28.242 1.00 86.75 98 VAL A O 1
ATOM 819 N N . SER A 1 99 ? 11.812 1.260 -29.038 1.00 89.88 99 SER A N 1
ATOM 820 C CA . SER A 1 99 ? 11.551 2.697 -28.926 1.00 89.88 99 SER A CA 1
ATOM 821 C C . SER A 1 99 ? 11.592 3.142 -27.455 1.00 89.88 99 SER A C 1
ATOM 823 O O . SER A 1 99 ? 10.941 2.520 -26.610 1.00 89.88 99 SER A O 1
ATOM 825 N N . PRO A 1 100 ? 12.284 4.252 -27.124 1.00 88.06 100 PRO A N 1
ATOM 826 C CA . PRO A 1 100 ? 12.353 4.744 -25.747 1.00 88.06 100 PRO A CA 1
ATOM 827 C C . PRO A 1 100 ? 10.970 4.988 -25.137 1.00 88.06 100 PRO A C 1
ATOM 829 O O . PRO A 1 100 ? 10.754 4.750 -23.954 1.00 88.06 100 PRO A O 1
ATOM 832 N N . LYS A 1 101 ? 10.004 5.407 -25.967 1.00 90.56 101 LYS A N 1
ATOM 833 C CA . LYS A 1 101 ? 8.610 5.608 -25.561 1.00 90.56 101 LYS A CA 1
ATOM 834 C C . LYS A 1 101 ? 7.933 4.293 -25.174 1.00 90.56 101 LYS A C 1
ATOM 836 O O . LYS A 1 101 ? 7.291 4.246 -24.131 1.00 90.56 101 LYS A O 1
ATOM 841 N N . ALA A 1 102 ? 8.073 3.239 -25.979 1.00 88.75 102 ALA A N 1
ATOM 842 C CA . ALA A 1 102 ? 7.473 1.944 -25.666 1.00 88.75 102 ALA A CA 1
ATOM 843 C C . ALA A 1 102 ? 8.123 1.302 -24.432 1.00 88.75 102 ALA A C 1
ATOM 845 O O . ALA A 1 102 ? 7.408 0.772 -23.583 1.00 88.75 102 ALA A O 1
ATOM 846 N N . ILE A 1 103 ? 9.446 1.430 -24.280 1.00 90.31 103 ILE A N 1
ATOM 847 C CA . ILE A 1 103 ? 10.169 0.958 -23.091 1.00 90.31 103 ILE A CA 1
ATOM 848 C C . ILE A 1 103 ? 9.681 1.705 -21.842 1.00 90.31 103 ILE A C 1
ATOM 850 O O . ILE A 1 103 ? 9.303 1.061 -20.861 1.00 90.31 103 ILE A O 1
ATOM 854 N N . ALA A 1 104 ? 9.595 3.038 -21.899 1.00 92.50 104 ALA A N 1
ATOM 855 C CA . ALA A 1 104 ? 9.106 3.853 -20.788 1.00 92.50 104 ALA A CA 1
ATOM 856 C C . ALA A 1 104 ? 7.663 3.509 -20.411 1.00 92.50 104 ALA A C 1
ATOM 858 O O . ALA A 1 104 ? 7.378 3.275 -19.239 1.00 92.50 104 ALA A O 1
ATOM 859 N N . LEU A 1 105 ? 6.759 3.403 -21.389 1.00 92.56 105 LEU A N 1
ATOM 860 C CA . LEU A 1 105 ? 5.374 2.989 -21.144 1.00 92.56 105 LEU A CA 1
ATOM 861 C C . LEU A 1 105 ? 5.298 1.577 -20.551 1.00 92.56 105 LEU A C 1
ATOM 863 O O . LEU A 1 105 ? 4.512 1.339 -19.634 1.00 92.56 105 LEU A O 1
ATOM 867 N N . GLY A 1 106 ? 6.129 0.654 -21.039 1.00 91.00 106 GLY A N 1
ATOM 868 C CA . GLY A 1 106 ? 6.241 -0.702 -20.513 1.00 91.00 106 GLY A CA 1
ATOM 869 C C . GLY A 1 106 ? 6.660 -0.721 -19.044 1.00 91.00 106 GLY A C 1
ATOM 870 O O . GLY A 1 106 ? 6.007 -1.394 -18.246 1.00 91.00 106 GLY A O 1
ATOM 871 N N . ARG A 1 107 ? 7.684 0.062 -18.678 1.00 90.88 107 ARG A N 1
ATOM 872 C CA . ARG A 1 107 ? 8.175 0.186 -17.296 1.00 90.88 107 ARG A CA 1
ATOM 873 C C . ARG A 1 107 ? 7.177 0.877 -16.379 1.00 90.88 107 ARG A C 1
ATOM 875 O O . ARG A 1 107 ? 6.885 0.343 -15.318 1.00 90.88 107 ARG A O 1
ATOM 882 N N . ILE A 1 108 ? 6.576 1.988 -16.810 1.00 94.69 108 ILE A N 1
ATOM 883 C CA . ILE A 1 108 ? 5.519 2.681 -16.054 1.00 94.69 108 ILE A CA 1
ATOM 884 C C . ILE A 1 108 ? 4.367 1.722 -15.755 1.00 94.69 108 ILE A C 1
ATOM 886 O O . ILE A 1 108 ? 3.918 1.613 -14.614 1.00 94.69 108 ILE A O 1
ATOM 890 N N . ARG A 1 109 ? 3.911 0.984 -16.773 1.00 94.69 109 ARG A N 1
ATOM 891 C CA . ARG A 1 109 ? 2.854 -0.019 -16.631 1.00 94.69 109 ARG A CA 1
ATOM 892 C C . ARG A 1 109 ? 3.261 -1.120 -15.652 1.00 94.69 109 ARG A C 1
ATOM 894 O O . ARG A 1 109 ? 2.475 -1.461 -14.774 1.00 94.69 109 ARG A O 1
ATOM 901 N N . GLN A 1 110 ? 4.462 -1.673 -15.803 1.00 91.88 110 GLN A N 1
AT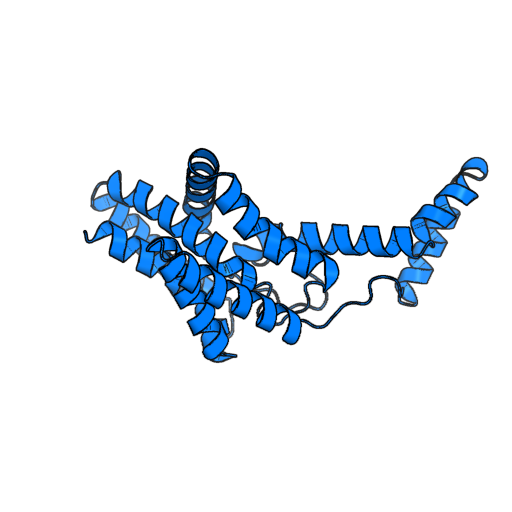OM 902 C CA . GLN A 1 110 ? 4.979 -2.720 -14.925 1.00 91.88 110 GLN A CA 1
ATOM 903 C C . GLN A 1 110 ? 5.038 -2.239 -13.470 1.00 91.88 110 GLN A C 1
ATOM 905 O O . GLN A 1 110 ? 4.423 -2.857 -12.608 1.00 91.88 110 GLN A O 1
ATOM 910 N N . ASN A 1 111 ? 5.664 -1.091 -13.216 1.00 93.31 111 ASN A N 1
ATOM 911 C CA . ASN A 1 111 ? 5.759 -0.486 -11.890 1.00 93.31 111 ASN A CA 1
ATOM 912 C C . ASN A 1 111 ? 4.376 -0.236 -11.277 1.00 93.31 111 ASN A C 1
ATOM 914 O O . ASN A 1 111 ? 4.160 -0.516 -10.098 1.00 93.31 111 ASN A O 1
ATOM 918 N N . PHE A 1 112 ? 3.420 0.260 -12.065 1.00 95.38 112 PHE A N 1
ATOM 919 C CA . PHE A 1 112 ? 2.051 0.474 -11.601 1.00 95.38 112 PHE A CA 1
ATOM 920 C C . PHE A 1 112 ? 1.393 -0.833 -11.139 1.00 95.38 112 PHE A C 1
ATOM 922 O O . PHE A 1 112 ? 0.892 -0.902 -10.018 1.00 95.38 112 PHE A O 1
ATOM 929 N N . PHE A 1 113 ? 1.410 -1.874 -11.978 1.00 93.56 113 PHE A N 1
ATOM 930 C CA . PHE A 1 113 ? 0.749 -3.142 -11.658 1.00 93.56 113 PHE A CA 1
ATOM 931 C C . PHE A 1 113 ? 1.466 -3.933 -10.569 1.00 93.56 113 PHE A C 1
ATOM 933 O O . PHE A 1 113 ? 0.794 -4.570 -9.764 1.00 93.56 113 PHE A O 1
ATOM 940 N N . GLU A 1 114 ? 2.792 -3.846 -10.489 1.00 90.44 114 GLU A N 1
ATOM 941 C CA . GLU A 1 114 ? 3.546 -4.450 -9.392 1.00 90.44 114 GLU A CA 1
ATOM 942 C C . GLU A 1 114 ? 3.152 -3.834 -8.048 1.00 90.44 114 GLU A C 1
ATOM 944 O O . GLU A 1 114 ? 2.891 -4.568 -7.106 1.00 90.44 114 GLU A O 1
ATOM 949 N N . ASN A 1 115 ? 3.032 -2.505 -7.956 1.00 92.31 115 ASN A N 1
ATOM 950 C CA . ASN A 1 115 ? 2.607 -1.857 -6.710 1.00 92.31 115 ASN A CA 1
ATOM 951 C C . ASN A 1 115 ? 1.103 -1.987 -6.433 1.00 92.31 115 ASN A C 1
ATOM 953 O O . ASN A 1 115 ? 0.680 -1.817 -5.291 1.00 92.31 115 ASN A O 1
ATOM 957 N N . LEU A 1 116 ? 0.279 -2.251 -7.447 1.00 93.69 116 LEU A N 1
ATOM 958 C CA . LEU A 1 116 ? -1.150 -2.505 -7.261 1.00 93.69 116 LEU A CA 1
ATOM 959 C C . LEU A 1 116 ? -1.421 -3.921 -6.728 1.00 93.69 116 LEU A C 1
ATOM 961 O O . LEU A 1 116 ? -2.478 -4.154 -6.141 1.00 93.69 116 LEU A O 1
ATOM 965 N N . ASP A 1 117 ? -0.492 -4.859 -6.927 1.00 91.88 117 ASP A N 1
ATOM 966 C CA . ASP A 1 117 ? -0.676 -6.258 -6.555 1.00 91.88 117 ASP A CA 1
ATOM 967 C C . ASP A 1 117 ? -0.859 -6.421 -5.038 1.00 91.88 117 ASP A C 1
ATOM 969 O O . ASP A 1 117 ? 0.061 -6.242 -4.241 1.00 91.88 117 ASP A O 1
ATOM 973 N N . ILE A 1 118 ? -2.069 -6.812 -4.630 1.00 92.44 118 ILE A N 1
ATOM 974 C CA . ILE A 1 118 ? -2.445 -7.049 -3.229 1.00 92.44 118 ILE A CA 1
ATOM 975 C C . ILE A 1 118 ? -1.561 -8.142 -2.601 1.00 92.44 118 ILE A C 1
ATOM 977 O O . ILE A 1 118 ? -1.288 -8.094 -1.396 1.00 92.44 118 ILE A O 1
ATOM 981 N N . ASN A 1 119 ? -1.066 -9.086 -3.408 1.00 91.69 119 ASN A N 1
ATOM 982 C CA . ASN A 1 119 ? -0.181 -10.161 -2.968 1.00 91.69 119 ASN A CA 1
ATOM 983 C C . ASN A 1 119 ? 1.105 -9.615 -2.314 1.00 91.69 119 ASN A C 1
ATOM 985 O O . ASN A 1 119 ? 1.551 -10.119 -1.281 1.00 91.69 119 ASN A O 1
ATOM 989 N N . GLN A 1 120 ? 1.635 -8.500 -2.830 1.00 90.19 120 GLN A N 1
ATOM 990 C CA . GLN A 1 120 ? 2.807 -7.821 -2.268 1.00 90.19 120 GLN A CA 1
ATOM 991 C C . GLN A 1 120 ? 2.591 -7.360 -0.813 1.00 90.19 120 GLN A C 1
ATOM 993 O O . GLN A 1 120 ? 3.555 -7.213 -0.055 1.00 90.19 120 GLN A O 1
ATOM 998 N N . TYR A 1 121 ? 1.348 -7.096 -0.406 1.00 93.62 121 TYR A N 1
ATOM 999 C CA . TYR A 1 121 ? 1.037 -6.510 0.901 1.00 93.62 121 TYR A CA 1
ATOM 1000 C C . TYR A 1 121 ? 0.677 -7.546 1.955 1.00 93.62 121 TYR A C 1
ATOM 1002 O O . TYR A 1 121 ? 1.114 -7.406 3.095 1.00 93.62 121 TYR A O 1
ATOM 1010 N N . PHE A 1 122 ? -0.100 -8.562 1.581 1.00 94.75 122 PHE A N 1
ATOM 1011 C CA . PHE A 1 122 ? -0.649 -9.534 2.530 1.00 94.75 122 PHE A CA 1
ATOM 1012 C C . PHE A 1 122 ? 0.089 -10.873 2.565 1.00 94.75 122 PHE A C 1
ATOM 1014 O O . PHE A 1 122 ? -0.120 -11.627 3.505 1.00 94.75 122 PHE A O 1
ATOM 1021 N N . PHE A 1 123 ? 0.922 -11.175 1.564 1.00 91.88 123 PHE A N 1
ATOM 1022 C CA . PHE A 1 123 ? 1.604 -12.472 1.453 1.00 91.88 123 PHE A CA 1
ATOM 1023 C C . PHE A 1 123 ? 3.048 -12.342 0.934 1.00 91.88 123 PHE A C 1
ATOM 1025 O O . PHE A 1 123 ? 3.596 -13.292 0.381 1.00 91.88 123 PHE A O 1
ATOM 1032 N N . ALA A 1 124 ? 3.652 -11.150 1.023 1.00 85.69 124 ALA A N 1
ATOM 1033 C CA . ALA A 1 124 ? 5.024 -10.875 0.572 1.00 85.69 124 ALA A CA 1
ATOM 1034 C C . ALA A 1 124 ? 5.331 -11.345 -0.869 1.00 85.69 124 ALA A C 1
ATOM 1036 O O . ALA A 1 124 ? 6.454 -11.726 -1.195 1.00 85.69 124 ALA A O 1
ATOM 1037 N N . THR A 1 125 ? 4.335 -11.303 -1.760 1.00 79.62 125 THR A N 1
ATOM 1038 C CA . THR A 1 125 ? 4.453 -11.781 -3.150 1.00 79.62 125 THR A CA 1
ATOM 1039 C C . THR A 1 125 ? 4.741 -13.287 -3.264 1.00 79.62 125 THR A C 1
ATOM 1041 O O . THR A 1 125 ? 5.170 -13.758 -4.316 1.00 79.62 125 THR A O 1
ATOM 1044 N N . HIS A 1 126 ? 4.506 -14.092 -2.224 1.00 76.94 126 HIS A N 1
ATOM 1045 C CA . HIS A 1 126 ? 4.689 -15.537 -2.318 1.00 76.94 126 HIS A CA 1
ATOM 1046 C C . HIS A 1 126 ? 3.693 -16.174 -3.308 1.00 76.94 126 HIS A C 1
ATOM 1048 O O . HIS A 1 126 ? 2.530 -15.769 -3.388 1.00 76.94 126 HIS A O 1
ATOM 1054 N N . PRO A 1 127 ? 4.131 -17.177 -4.098 1.00 71.81 127 PRO A N 1
ATOM 1055 C CA . PRO A 1 127 ? 5.494 -17.724 -4.197 1.00 71.81 127 PRO A CA 1
ATOM 1056 C C . PRO A 1 127 ? 6.414 -16.967 -5.182 1.00 71.81 127 PRO A C 1
ATOM 1058 O O . PRO A 1 127 ? 7.571 -17.336 -5.354 1.00 71.81 127 PRO A O 1
ATOM 1061 N N . ARG A 1 128 ? 5.910 -15.938 -5.870 1.00 67.12 128 ARG A N 1
ATOM 1062 C CA . ARG A 1 128 ? 6.602 -15.209 -6.945 1.00 67.12 128 ARG A CA 1
ATOM 1063 C C . ARG A 1 128 ? 7.343 -13.981 -6.405 1.00 67.12 128 ARG A C 1
ATOM 1065 O O . ARG A 1 128 ? 6.970 -12.850 -6.698 1.00 67.12 128 ARG A O 1
ATOM 1072 N N . GLN A 1 129 ? 8.396 -14.200 -5.624 1.00 70.19 129 GLN A N 1
ATOM 1073 C CA . GLN A 1 129 ? 9.209 -13.102 -5.092 1.00 70.19 129 GLN A CA 1
ATOM 1074 C C . GLN A 1 129 ? 9.895 -12.306 -6.212 1.00 70.19 129 GLN A C 1
ATOM 1076 O O . GLN A 1 129 ? 10.330 -12.864 -7.224 1.00 70.19 129 GLN A O 1
ATOM 1081 N N . ARG A 1 130 ? 10.009 -10.988 -6.023 1.00 69.56 130 ARG A N 1
ATOM 1082 C CA . ARG A 1 130 ? 10.731 -10.118 -6.956 1.00 69.56 130 ARG A CA 1
ATOM 1083 C C . ARG A 1 130 ? 12.234 -10.318 -6.805 1.00 69.56 130 ARG A C 1
ATOM 1085 O O . ARG A 1 130 ? 12.771 -10.330 -5.701 1.00 69.56 130 ARG A O 1
ATOM 1092 N N . VAL A 1 131 ? 12.922 -10.443 -7.935 1.00 64.44 131 VAL A N 1
ATOM 1093 C CA . VAL A 1 131 ? 14.377 -10.613 -7.953 1.00 64.44 131 VAL A CA 1
ATOM 1094 C C . VAL A 1 131 ? 15.045 -9.341 -7.426 1.00 64.44 131 VAL A C 1
ATOM 1096 O O . VAL A 1 131 ? 14.784 -8.249 -7.928 1.00 64.44 131 VAL A O 1
ATOM 1099 N N . GLY A 1 132 ? 15.916 -9.486 -6.425 1.00 64.31 132 GLY A N 1
ATOM 1100 C CA . GLY A 1 132 ? 16.695 -8.379 -5.859 1.00 64.31 132 GLY A CA 1
ATOM 1101 C C . GLY A 1 132 ? 15.961 -7.513 -4.828 1.00 64.31 132 GLY A C 1
ATOM 1102 O O . GLY A 1 132 ? 16.499 -6.481 -4.435 1.00 64.31 132 GLY A O 1
ATOM 1103 N N . ILE A 1 133 ? 14.764 -7.910 -4.377 1.00 71.00 133 ILE A N 1
ATOM 1104 C CA . ILE A 1 133 ? 14.032 -7.238 -3.295 1.00 71.00 133 ILE A CA 1
ATOM 1105 C C . ILE A 1 133 ? 13.693 -8.271 -2.221 1.00 71.00 133 ILE A C 1
ATOM 1107 O O . ILE A 1 133 ? 13.016 -9.259 -2.496 1.00 71.00 133 ILE A O 1
ATOM 1111 N N . THR A 1 134 ? 14.137 -8.031 -0.987 1.00 74.00 134 THR A N 1
ATOM 1112 C CA . THR A 1 134 ? 13.714 -8.831 0.167 1.00 74.00 134 THR A CA 1
ATOM 1113 C C . THR A 1 134 ? 12.283 -8.448 0.529 1.00 74.00 134 THR A C 1
ATOM 1115 O O . THR A 1 134 ? 12.049 -7.490 1.272 1.00 74.00 134 THR A O 1
ATOM 1118 N N . GLU A 1 135 ? 11.320 -9.157 -0.059 1.00 80.88 135 GLU A N 1
ATOM 1119 C CA . GLU A 1 135 ? 9.908 -8.981 0.263 1.00 80.88 135 GLU A CA 1
ATOM 1120 C C . GLU A 1 135 ? 9.606 -9.427 1.687 1.00 80.88 135 GLU A C 1
ATOM 1122 O O . GLU A 1 135 ? 10.241 -10.319 2.243 1.00 80.88 135 GLU A O 1
ATOM 1127 N N . PHE A 1 136 ? 8.609 -8.770 2.258 1.00 87.06 136 PHE A N 1
ATOM 1128 C CA . PHE A 1 136 ? 8.153 -8.999 3.614 1.00 87.06 136 PHE A CA 1
ATOM 1129 C C . PHE A 1 136 ? 6.652 -8.692 3.686 1.00 87.06 136 PHE A C 1
ATOM 1131 O O . PHE A 1 136 ? 6.124 -7.889 2.889 1.00 87.06 136 PHE A O 1
ATOM 1138 N N . GLU A 1 137 ? 5.954 -9.361 4.595 1.00 88.62 137 GLU A N 1
ATOM 1139 C CA . GLU A 1 137 ? 4.523 -9.225 4.812 1.00 88.62 137 GLU A CA 1
ATOM 1140 C C . GLU A 1 137 ? 4.237 -7.899 5.514 1.00 88.62 137 GLU A C 1
ATOM 1142 O O . GLU A 1 137 ? 4.653 -7.627 6.639 1.00 88.62 137 GLU A O 1
ATOM 1147 N N . LYS A 1 138 ? 3.499 -7.025 4.828 1.00 93.44 138 LYS A N 1
ATOM 1148 C CA . LYS A 1 138 ? 3.216 -5.677 5.331 1.00 93.44 138 LYS A CA 1
ATOM 1149 C C . LYS A 1 138 ? 2.042 -5.733 6.294 1.00 93.44 138 LYS A C 1
ATOM 1151 O O . LYS A 1 138 ? 2.135 -5.212 7.405 1.00 93.44 138 LYS A O 1
ATOM 1156 N N . PHE A 1 139 ? 0.965 -6.396 5.878 1.00 95.56 139 PHE A N 1
ATOM 1157 C CA . PHE A 1 139 ? -0.238 -6.630 6.668 1.00 95.56 139 PHE A CA 1
ATOM 1158 C C . PHE A 1 139 ? -0.463 -8.129 6.877 1.00 95.56 139 PHE A C 1
ATOM 1160 O O . PHE A 1 139 ? -0.349 -8.886 5.918 1.00 95.56 139 PHE A O 1
ATOM 1167 N N . PRO A 1 140 ? -0.893 -8.554 8.076 1.00 95.44 140 PRO A N 1
ATOM 1168 C CA . PRO A 1 140 ? -1.331 -9.923 8.303 1.00 95.44 140 PRO A CA 1
ATOM 1169 C C . PRO A 1 140 ? -2.444 -10.333 7.344 1.00 95.44 140 PRO A C 1
ATOM 1171 O O . PRO A 1 140 ? -3.453 -9.630 7.235 1.00 95.44 140 PRO A O 1
ATOM 1174 N N . TYR A 1 141 ? -2.315 -11.494 6.701 1.00 94.88 141 TYR A N 1
ATOM 1175 C CA . TYR A 1 141 ? -3.297 -11.983 5.726 1.00 94.88 141 TYR A CA 1
ATOM 1176 C C . TYR A 1 141 ? -4.721 -12.115 6.291 1.00 94.88 141 TYR A C 1
ATOM 1178 O O . TYR A 1 141 ? -5.695 -11.941 5.562 1.00 94.88 141 TYR A O 1
ATOM 1186 N N . ILE A 1 142 ? -4.880 -12.334 7.603 1.00 96.38 142 ILE A N 1
ATOM 1187 C CA . ILE A 1 142 ? -6.195 -12.342 8.268 1.00 96.38 142 ILE A CA 1
ATOM 1188 C C . ILE A 1 142 ? -6.920 -10.987 8.176 1.00 96.38 142 ILE A C 1
ATOM 1190 O O . ILE A 1 142 ? -8.141 -10.925 8.326 1.00 96.38 142 ILE A O 1
ATOM 1194 N N . LEU A 1 143 ? -6.192 -9.896 7.908 1.00 97.19 143 LEU A N 1
ATOM 1195 C CA . LEU A 1 143 ? -6.773 -8.574 7.699 1.00 97.19 143 LEU A CA 1
ATOM 1196 C C . LEU A 1 143 ? -7.308 -8.356 6.276 1.00 97.19 143 LEU A C 1
ATOM 1198 O O . LEU A 1 143 ? -8.080 -7.417 6.059 1.00 97.19 143 LEU A O 1
ATOM 1202 N N . LEU A 1 144 ? -6.966 -9.229 5.323 1.00 97.12 144 LEU A N 1
ATOM 1203 C CA . LEU A 1 144 ? -7.347 -9.099 3.916 1.00 97.12 144 LEU A CA 1
ATOM 1204 C C . LEU A 1 144 ? -8.872 -9.000 3.697 1.00 97.12 144 LEU A C 1
ATOM 1206 O O . LEU A 1 144 ? -9.293 -8.094 2.973 1.00 97.12 144 LEU A O 1
ATOM 1210 N N . PRO A 1 145 ? -9.738 -9.824 4.328 1.00 97.25 145 PRO A N 1
ATOM 1211 C CA . PRO A 1 145 ? -11.186 -9.689 4.155 1.00 97.25 145 PRO A CA 1
ATOM 1212 C C . PRO A 1 145 ? -11.718 -8.322 4.609 1.00 97.25 145 PRO A C 1
ATOM 1214 O O . PRO A 1 145 ? -12.607 -7.752 3.972 1.00 97.25 145 PRO A O 1
ATOM 1217 N N . PHE A 1 146 ? -11.153 -7.759 5.684 1.00 97.88 146 PHE A N 1
ATOM 1218 C CA . PHE A 1 146 ? -11.541 -6.435 6.172 1.00 97.88 146 PHE A CA 1
ATOM 1219 C C . PHE A 1 146 ? -11.043 -5.331 5.246 1.00 97.88 146 PHE A C 1
ATOM 1221 O O . PHE A 1 146 ? -11.792 -4.392 4.982 1.00 97.88 146 PHE A O 1
ATOM 1228 N N . PHE A 1 147 ? -9.829 -5.457 4.711 1.00 97.94 147 PHE A N 1
ATOM 1229 C CA . PHE A 1 147 ? -9.327 -4.556 3.680 1.00 97.94 147 PHE A CA 1
ATOM 1230 C C . PHE A 1 147 ? -10.260 -4.538 2.461 1.00 97.94 147 PHE A C 1
ATOM 1232 O O . PHE A 1 147 ? -10.772 -3.474 2.123 1.00 97.94 147 PHE A O 1
ATOM 1239 N N . ILE A 1 148 ? -10.586 -5.702 1.881 1.00 97.62 148 ILE A N 1
ATOM 1240 C CA . ILE A 1 148 ? -11.463 -5.812 0.699 1.00 97.62 148 ILE A CA 1
ATOM 1241 C C . ILE A 1 148 ? -12.830 -5.169 0.966 1.00 97.62 148 ILE A C 1
ATOM 1243 O O . ILE A 1 148 ? -13.283 -4.303 0.209 1.00 97.62 148 ILE A O 1
ATOM 1247 N N . TYR A 1 149 ? -13.489 -5.552 2.063 1.00 97.94 149 TYR A N 1
ATOM 1248 C CA . TYR A 1 149 ? -14.808 -5.016 2.396 1.00 97.94 149 TYR A CA 1
ATOM 1249 C C . TYR A 1 149 ? -14.765 -3.513 2.710 1.00 97.94 149 TYR A C 1
ATOM 1251 O O . TYR A 1 149 ? -15.653 -2.749 2.318 1.00 97.94 149 TYR A O 1
ATOM 1259 N N . GLY A 1 150 ? -13.719 -3.063 3.398 1.00 97.31 150 GLY A N 1
ATOM 1260 C CA . GLY A 1 150 ? -13.521 -1.665 3.738 1.00 97.31 150 GLY A CA 1
ATOM 1261 C C . GLY A 1 150 ? -13.228 -0.788 2.525 1.00 97.31 150 GLY A C 1
ATOM 1262 O O . GLY A 1 150 ? -13.775 0.315 2.440 1.00 97.31 150 GLY A O 1
ATOM 1263 N N . THR A 1 151 ? -12.466 -1.286 1.549 1.00 96.69 151 THR A N 1
ATOM 1264 C CA . THR A 1 151 ? -12.261 -0.623 0.256 1.00 96.69 151 THR A CA 1
ATOM 1265 C C . THR A 1 151 ? -13.574 -0.542 -0.513 1.00 96.69 151 THR A C 1
ATOM 1267 O O . THR A 1 151 ? -13.958 0.558 -0.907 1.00 96.69 151 THR A O 1
ATOM 1270 N N . TYR A 1 152 ? -14.324 -1.647 -0.641 1.00 96.81 152 TYR A N 1
ATOM 1271 C CA . TYR A 1 152 ? -15.648 -1.648 -1.283 1.00 96.81 152 TYR A CA 1
ATOM 1272 C C . TYR A 1 152 ? -16.574 -0.586 -0.675 1.00 96.81 152 TYR A C 1
ATOM 1274 O O . TYR A 1 152 ? -17.153 0.242 -1.383 1.00 96.81 152 TYR A O 1
ATOM 1282 N N . LYS A 1 153 ? -16.671 -0.556 0.658 1.00 95.75 153 LYS A N 1
ATOM 1283 C CA . LYS A 1 153 ? -17.509 0.410 1.372 1.00 95.75 153 LYS A CA 1
ATOM 1284 C C . LYS A 1 153 ? -17.032 1.851 1.175 1.00 95.75 153 LYS A C 1
ATOM 1286 O O . LYS A 1 153 ? -17.862 2.739 0.989 1.00 95.75 153 LYS A O 1
ATOM 1291 N N . SER A 1 154 ? -15.722 2.081 1.197 1.00 94.12 154 SER A N 1
ATOM 1292 C CA . SER A 1 154 ? -15.127 3.408 0.997 1.00 94.12 154 SER A CA 1
ATOM 1293 C C . SER A 1 154 ? -15.376 3.931 -0.418 1.00 94.12 154 SER A C 1
ATOM 1295 O O . SER A 1 154 ? -15.844 5.059 -0.571 1.00 94.12 154 SER A O 1
ATOM 1297 N N . VAL A 1 155 ? -15.188 3.087 -1.439 1.00 94.69 155 VAL A N 1
ATOM 1298 C CA . VAL A 1 155 ? -15.473 3.425 -2.842 1.00 94.69 155 VAL A CA 1
ATOM 1299 C C . VAL A 1 155 ? -16.960 3.707 -3.050 1.00 94.69 155 VAL A C 1
ATOM 1301 O O . VAL A 1 155 ? -17.301 4.700 -3.684 1.00 94.69 155 VAL A O 1
ATOM 1304 N N . LYS A 1 156 ? -17.857 2.900 -2.470 1.00 94.19 156 LYS A N 1
ATOM 1305 C CA . LYS A 1 156 ? -19.309 3.114 -2.583 1.00 94.19 156 LYS A CA 1
ATOM 1306 C C . LYS A 1 156 ? -19.763 4.448 -1.979 1.00 94.19 156 LYS A C 1
ATOM 1308 O O . LYS A 1 156 ? -20.723 5.038 -2.458 1.00 94.19 156 LYS A O 1
ATOM 1313 N N . GLN A 1 157 ? -19.105 4.911 -0.915 1.00 91.12 157 GLN A N 1
ATOM 1314 C CA . GLN A 1 157 ? -19.492 6.132 -0.200 1.00 91.12 157 GLN A CA 1
ATOM 1315 C C . GLN A 1 157 ? -18.798 7.391 -0.729 1.00 91.12 157 GLN A C 1
ATOM 1317 O O . GLN A 1 157 ? -19.417 8.451 -0.788 1.00 91.12 157 GLN A O 1
ATOM 1322 N N . LYS A 1 158 ? -17.503 7.307 -1.051 1.00 89.50 158 LYS A N 1
ATOM 1323 C CA . LYS A 1 158 ? -16.660 8.447 -1.447 1.00 89.50 158 LYS A CA 1
ATOM 1324 C C . LYS A 1 158 ? -15.642 8.024 -2.519 1.00 89.50 158 LYS A C 1
ATOM 1326 O O . LYS A 1 158 ? -14.436 8.084 -2.259 1.00 89.50 158 LYS A O 1
ATOM 1331 N N . PRO A 1 159 ? -16.094 7.654 -3.733 1.00 89.00 159 PRO A N 1
ATOM 1332 C CA . PRO A 1 159 ? -15.248 7.023 -4.748 1.00 89.00 159 PRO A CA 1
ATOM 1333 C C . PRO A 1 159 ? -14.023 7.870 -5.087 1.00 89.00 159 PRO A C 1
ATOM 1335 O O . PRO A 1 159 ? -12.902 7.388 -4.987 1.00 89.00 159 PRO A O 1
ATOM 1338 N N . TRP A 1 160 ? -14.211 9.162 -5.366 1.00 88.31 160 TRP A N 1
ATOM 1339 C CA . TRP A 1 160 ? -13.115 10.060 -5.741 1.00 88.31 160 TRP A CA 1
ATOM 1340 C C . TRP A 1 160 ? -12.051 10.235 -4.657 1.00 88.31 160 TRP A C 1
ATOM 1342 O O . TRP A 1 160 ? -10.876 10.385 -4.976 1.00 88.31 160 TRP A O 1
ATOM 1352 N N . HIS A 1 161 ? -12.434 10.174 -3.377 1.00 87.62 161 HIS A N 1
ATOM 1353 C CA . HIS A 1 161 ? -11.468 10.288 -2.285 1.00 87.62 161 HIS A CA 1
ATOM 1354 C C . HIS A 1 161 ? -10.639 9.006 -2.190 1.00 87.62 161 HIS A C 1
ATOM 1356 O O . HIS A 1 161 ? -9.417 9.066 -2.173 1.00 87.62 161 HIS A O 1
ATOM 1362 N N . THR A 1 162 ? -11.291 7.842 -2.172 1.00 87.38 162 THR A N 1
ATOM 1363 C CA . THR A 1 162 ? -10.614 6.541 -2.072 1.00 87.38 162 THR A CA 1
ATOM 1364 C C . THR A 1 162 ? -9.733 6.265 -3.288 1.00 87.38 162 THR A C 1
ATOM 1366 O O . THR A 1 162 ? -8.581 5.867 -3.134 1.00 87.38 162 THR A O 1
ATOM 1369 N N . VAL A 1 163 ? -10.248 6.533 -4.489 1.00 90.31 163 VAL A N 1
ATOM 1370 C CA . VAL A 1 163 ? -9.510 6.367 -5.745 1.00 90.31 163 VAL A CA 1
ATOM 1371 C C . VAL A 1 163 ? -8.347 7.353 -5.819 1.00 90.31 163 VAL A C 1
ATOM 1373 O O . VAL A 1 163 ? -7.239 6.935 -6.124 1.00 90.31 163 VAL A O 1
ATOM 1376 N N . GLY A 1 164 ? -8.546 8.629 -5.470 1.00 90.44 164 GLY A N 1
ATOM 1377 C CA . GLY A 1 164 ? -7.466 9.621 -5.449 1.00 90.44 164 GLY A CA 1
ATOM 1378 C C . GLY A 1 164 ? -6.336 9.255 -4.480 1.00 90.44 164 GLY A C 1
ATOM 1379 O O . GLY A 1 164 ? -5.161 9.344 -4.836 1.00 90.44 164 GLY A O 1
ATOM 1380 N N . LEU A 1 165 ? -6.683 8.771 -3.284 1.00 91.19 165 LEU A N 1
ATOM 1381 C CA . LEU A 1 165 ? -5.716 8.293 -2.291 1.00 91.19 165 LEU A CA 1
ATOM 1382 C C . LEU A 1 165 ? -4.888 7.099 -2.755 1.00 91.19 165 LEU A C 1
ATOM 1384 O O . LEU A 1 165 ? -3.720 7.012 -2.393 1.00 91.19 165 LEU A O 1
ATOM 1388 N N . ALA A 1 166 ? -5.482 6.183 -3.518 1.00 94.06 166 ALA A N 1
ATOM 1389 C CA . ALA A 1 166 ? -4.764 5.042 -4.074 1.00 94.06 166 ALA A CA 1
ATOM 1390 C C . ALA A 1 166 ? -3.938 5.444 -5.305 1.00 94.06 166 ALA A C 1
ATOM 1392 O O . ALA A 1 166 ? -2.764 5.104 -5.408 1.00 94.06 166 ALA A O 1
ATOM 1393 N N . LEU A 1 167 ? -4.530 6.199 -6.234 1.00 95.62 167 LEU A N 1
ATOM 1394 C CA . LEU A 1 167 ? -3.902 6.526 -7.512 1.00 95.62 167 LEU A CA 1
ATOM 1395 C C . LEU A 1 167 ? -2.724 7.485 -7.378 1.00 95.62 167 LEU A C 1
ATOM 1397 O O . LEU A 1 167 ? -1.780 7.358 -8.145 1.00 95.62 167 LEU A O 1
ATOM 1401 N N . THR A 1 168 ? -2.743 8.418 -6.427 1.00 96.12 168 THR A N 1
ATOM 1402 C CA . THR A 1 168 ? -1.653 9.398 -6.269 1.00 96.12 168 THR A CA 1
ATOM 1403 C C . THR A 1 168 ? -0.295 8.731 -5.968 1.00 96.12 168 THR A C 1
ATOM 1405 O O . THR A 1 168 ? 0.652 8.951 -6.725 1.00 96.12 168 THR A O 1
ATOM 1408 N N . PRO A 1 169 ? -0.160 7.882 -4.929 1.00 96.69 169 PRO A N 1
ATOM 1409 C CA . PRO A 1 169 ? 1.077 7.147 -4.673 1.00 96.69 169 PRO A CA 1
ATOM 1410 C C . PRO A 1 169 ? 1.378 6.111 -5.762 1.00 96.69 169 PRO A C 1
ATOM 1412 O O . PRO A 1 169 ? 2.540 5.962 -6.127 1.00 96.69 169 PRO A O 1
ATOM 1415 N N . LEU A 1 170 ? 0.368 5.445 -6.344 1.00 97.12 170 LEU A N 1
ATOM 1416 C CA . LEU A 1 170 ? 0.595 4.519 -7.465 1.00 97.12 170 LEU A CA 1
ATOM 1417 C C . LEU A 1 170 ? 1.169 5.226 -8.696 1.00 97.12 170 LEU A C 1
ATOM 1419 O O . LEU A 1 170 ? 2.070 4.692 -9.332 1.00 97.12 170 LEU A O 1
ATOM 1423 N N . ALA A 1 171 ? 0.687 6.424 -9.025 1.00 96.88 171 ALA A N 1
ATOM 1424 C CA . ALA A 1 171 ? 1.196 7.215 -10.139 1.00 96.88 171 ALA A CA 1
ATOM 1425 C C . ALA A 1 171 ? 2.638 7.671 -9.887 1.00 96.88 171 ALA A C 1
ATOM 1427 O O . ALA A 1 171 ? 3.470 7.578 -10.786 1.00 96.88 171 ALA A O 1
ATOM 1428 N N . LEU A 1 172 ? 2.954 8.096 -8.657 1.00 96.56 172 LEU A N 1
ATOM 1429 C CA . LEU A 1 172 ? 4.325 8.421 -8.263 1.00 96.56 172 LEU A CA 1
ATOM 1430 C C . LEU A 1 172 ? 5.252 7.212 -8.463 1.00 96.56 172 LEU A C 1
ATOM 1432 O O . LEU A 1 172 ? 6.260 7.320 -9.158 1.00 96.56 172 LEU A O 1
ATOM 1436 N N . LEU A 1 173 ? 4.881 6.060 -7.900 1.00 95.69 173 LEU A N 1
ATOM 1437 C CA . LEU A 1 173 ? 5.652 4.814 -7.970 1.00 95.69 173 LEU A CA 1
ATOM 1438 C C . LEU A 1 173 ? 5.755 4.254 -9.391 1.00 95.69 173 LEU A C 1
ATOM 1440 O O . LEU A 1 173 ? 6.767 3.654 -9.741 1.00 95.69 173 LEU A O 1
ATOM 1444 N N . ALA A 1 174 ? 4.747 4.476 -10.236 1.00 95.88 174 ALA A N 1
ATOM 1445 C CA . ALA A 1 174 ? 4.810 4.102 -11.643 1.00 95.88 174 ALA A CA 1
ATOM 1446 C C . ALA A 1 174 ? 5.971 4.814 -12.359 1.00 95.88 174 ALA A C 1
ATOM 1448 O O . ALA A 1 174 ? 6.646 4.208 -13.191 1.00 95.88 174 ALA A O 1
ATOM 1449 N N . VAL A 1 175 ? 6.239 6.074 -11.998 1.00 94.62 175 VAL A N 1
ATOM 1450 C CA . VAL A 1 175 ? 7.299 6.892 -12.603 1.00 94.62 175 VAL A CA 1
ATOM 1451 C C . VAL A 1 175 ? 8.667 6.630 -11.976 1.00 94.62 175 VAL A C 1
ATOM 1453 O O . VAL A 1 175 ? 9.640 6.504 -12.710 1.00 94.62 175 VAL A O 1
ATOM 1456 N N . ILE A 1 176 ? 8.766 6.549 -10.645 1.00 93.94 176 ILE A N 1
ATOM 1457 C CA . ILE A 1 176 ? 10.071 6.418 -9.966 1.00 93.94 176 ILE A CA 1
ATOM 1458 C C . ILE A 1 176 ? 10.530 4.971 -9.763 1.00 93.94 176 ILE A C 1
ATOM 1460 O O . ILE A 1 176 ? 11.699 4.739 -9.467 1.00 93.94 176 ILE A O 1
ATOM 1464 N N . GLY A 1 177 ? 9.634 3.997 -9.914 1.00 89.25 177 GLY A N 1
ATOM 1465 C CA . GLY A 1 177 ? 9.891 2.598 -9.589 1.00 89.25 177 GLY A CA 1
ATOM 1466 C C . GLY A 1 177 ? 9.498 2.229 -8.158 1.00 89.25 177 GLY A C 1
ATOM 1467 O O . GLY A 1 177 ? 8.889 3.002 -7.418 1.00 89.25 177 GLY A O 1
ATOM 1468 N N . ASN A 1 178 ? 9.822 0.996 -7.777 1.00 83.62 178 ASN A N 1
ATOM 1469 C CA . ASN A 1 178 ? 9.402 0.368 -6.519 1.00 83.62 178 ASN A CA 1
ATOM 1470 C C . ASN A 1 178 ? 10.566 -0.118 -5.643 1.00 83.62 178 ASN A C 1
ATOM 1472 O O . ASN A 1 178 ? 10.342 -0.792 -4.637 1.00 83.62 178 ASN A O 1
ATOM 1476 N N . GLN A 1 179 ? 11.803 0.231 -6.003 1.00 86.12 179 GLN A N 1
ATOM 1477 C CA . GLN A 1 179 ? 13.001 -0.165 -5.267 1.00 86.12 179 GLN A CA 1
ATOM 1478 C C . GLN A 1 179 ? 13.175 0.690 -4.014 1.00 86.12 179 GLN A C 1
ATOM 1480 O O . GLN A 1 179 ? 13.911 1.676 -3.990 1.00 86.12 179 GLN A O 1
ATOM 1485 N N . ASN A 1 180 ? 12.474 0.301 -2.956 1.00 88.31 180 ASN A N 1
ATOM 1486 C CA . ASN A 1 180 ? 12.601 0.895 -1.638 1.00 88.31 180 ASN A CA 1
ATOM 1487 C C . ASN A 1 180 ? 12.627 -0.227 -0.586 1.00 88.31 180 ASN A C 1
ATOM 1489 O O . ASN A 1 180 ? 11.700 -1.039 -0.577 1.00 88.31 180 ASN A O 1
ATOM 1493 N N . PRO A 1 181 ? 13.623 -0.282 0.320 1.00 85.25 181 PRO A N 1
ATOM 1494 C CA . PRO A 1 181 ? 13.662 -1.280 1.395 1.00 85.25 181 PRO A CA 1
ATOM 1495 C C . PRO A 1 181 ? 12.436 -1.247 2.321 1.00 85.25 181 PRO A C 1
ATOM 1497 O O . PRO A 1 181 ? 12.090 -2.254 2.934 1.00 85.25 181 PRO A O 1
ATOM 1500 N N . LEU A 1 182 ? 11.766 -0.094 2.416 1.00 88.94 182 LEU A N 1
ATOM 1501 C CA . LEU A 1 182 ? 10.516 0.087 3.158 1.00 88.94 182 LEU A CA 1
ATOM 1502 C C . LEU A 1 182 ? 9.274 -0.271 2.335 1.00 88.94 182 LEU A C 1
ATOM 1504 O O . LEU A 1 182 ? 8.159 -0.167 2.837 1.00 88.94 182 LEU A O 1
ATOM 1508 N N . GLY A 1 183 ? 9.430 -0.658 1.072 1.00 89.81 183 GLY A N 1
ATOM 1509 C CA . GLY A 1 183 ? 8.331 -0.817 0.133 1.00 89.81 183 GLY A CA 1
ATOM 1510 C C . GLY A 1 183 ? 7.619 0.507 -0.196 1.00 89.81 183 GLY A C 1
ATOM 1511 O O . GLY A 1 183 ? 8.116 1.601 0.094 1.00 89.81 183 GLY A O 1
ATOM 1512 N N . PRO A 1 184 ? 6.432 0.434 -0.818 1.00 94.06 184 PRO A N 1
ATOM 1513 C CA . PRO A 1 184 ? 5.666 1.603 -1.245 1.00 94.06 184 PRO A CA 1
ATOM 1514 C C . PRO A 1 184 ? 4.859 2.217 -0.087 1.00 94.06 184 PRO A C 1
ATOM 1516 O O . PRO A 1 184 ? 3.630 2.253 -0.113 1.00 94.06 184 PRO A O 1
ATOM 1519 N N . P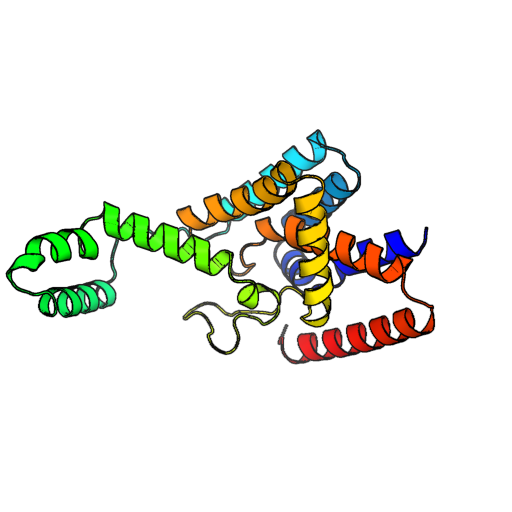HE A 1 185 ? 5.538 2.661 0.975 1.00 95.44 185 PHE A N 1
ATOM 1520 C CA . PHE A 1 185 ? 4.921 3.083 2.243 1.00 95.44 185 PHE A CA 1
ATOM 1521 C C . PHE A 1 185 ? 3.918 4.230 2.118 1.00 95.44 185 PHE A C 1
ATOM 1523 O O . PHE A 1 185 ? 3.016 4.339 2.944 1.00 95.44 185 PHE A O 1
ATOM 1530 N N . SER A 1 186 ? 4.005 5.051 1.071 1.00 96.44 186 SER A N 1
ATOM 1531 C CA . SER A 1 186 ? 2.983 6.066 0.766 1.00 96.44 186 SER A CA 1
ATOM 1532 C C . SER A 1 186 ? 1.577 5.486 0.519 1.00 96.44 186 SER A C 1
ATOM 1534 O O . SER A 1 186 ? 0.590 6.212 0.633 1.00 96.44 186 SER A O 1
ATOM 1536 N N . LEU A 1 187 ? 1.455 4.177 0.256 1.00 96.38 187 LEU A N 1
ATOM 1537 C CA . LEU A 1 187 ? 0.178 3.457 0.192 1.00 96.38 187 LEU A CA 1
ATOM 1538 C C . LEU A 1 187 ? -0.363 3.034 1.564 1.00 96.38 187 LEU A C 1
ATOM 1540 O O . LEU A 1 187 ? -1.545 2.710 1.675 1.00 96.38 187 LEU A O 1
ATOM 1544 N N . LEU A 1 188 ? 0.438 3.059 2.631 1.00 96.31 188 LEU A N 1
ATOM 1545 C CA . LEU A 1 188 ? 0.001 2.603 3.954 1.00 96.31 188 LEU A CA 1
ATOM 1546 C C . LEU A 1 188 ? -1.301 3.276 4.423 1.00 96.31 188 LEU A C 1
ATOM 1548 O O . LEU A 1 188 ? -2.180 2.539 4.872 1.00 96.31 188 LEU A O 1
ATOM 1552 N N . PRO A 1 189 ? -1.515 4.604 4.276 1.00 95.88 189 PRO A N 1
ATOM 1553 C CA . PRO A 1 189 ? -2.748 5.231 4.737 1.00 95.88 189 PRO A CA 1
ATOM 1554 C C . PRO A 1 189 ? -3.999 4.615 4.105 1.00 95.88 189 PRO A C 1
ATOM 1556 O O . PRO A 1 189 ? -4.946 4.311 4.825 1.00 95.88 189 PRO A O 1
ATOM 1559 N N . ILE A 1 190 ? -4.016 4.359 2.791 1.00 95.69 190 ILE A N 1
ATOM 1560 C CA . ILE A 1 190 ? -5.200 3.787 2.130 1.00 95.69 190 ILE A CA 1
ATOM 1561 C C . ILE A 1 190 ? -5.461 2.336 2.565 1.00 95.69 190 ILE A C 1
ATOM 1563 O O . ILE A 1 190 ? -6.622 1.966 2.780 1.00 95.69 190 ILE A O 1
ATOM 1567 N N . PHE A 1 191 ? -4.408 1.539 2.775 1.00 97.06 191 PHE A N 1
ATOM 1568 C CA . PHE A 1 191 ? -4.530 0.179 3.312 1.00 97.06 191 PHE A CA 1
ATOM 1569 C C . PHE A 1 191 ? -5.028 0.179 4.759 1.00 97.06 191 PHE A C 1
ATOM 1571 O O . PHE A 1 191 ? -5.975 -0.545 5.086 1.00 97.06 191 PHE A O 1
ATOM 1578 N N . ALA A 1 192 ? -4.455 1.029 5.611 1.00 97.25 192 ALA A N 1
ATOM 1579 C CA . ALA A 1 192 ? -4.854 1.164 7.005 1.00 97.25 192 ALA A CA 1
ATOM 1580 C C . ALA A 1 192 ? -6.303 1.657 7.118 1.00 97.25 192 ALA A C 1
ATOM 1582 O O . ALA A 1 192 ? -7.112 1.020 7.784 1.00 97.25 192 ALA A O 1
ATOM 1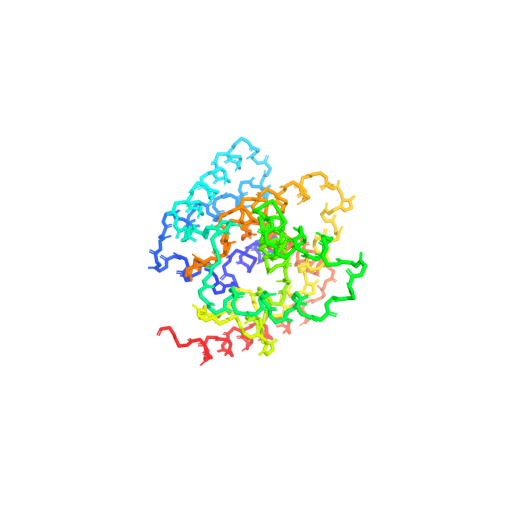583 N N . ILE A 1 193 ? -6.681 2.728 6.410 1.00 96.50 193 ILE A N 1
ATOM 1584 C CA . ILE A 1 193 ? -8.051 3.272 6.412 1.00 96.50 193 ILE A CA 1
ATOM 1585 C C . ILE A 1 193 ? -9.058 2.219 5.948 1.00 96.50 193 ILE A C 1
ATOM 1587 O O . ILE A 1 193 ? -10.077 2.021 6.612 1.00 96.50 193 ILE A O 1
ATOM 1591 N N . SER A 1 194 ? -8.783 1.533 4.835 1.00 97.25 194 SER 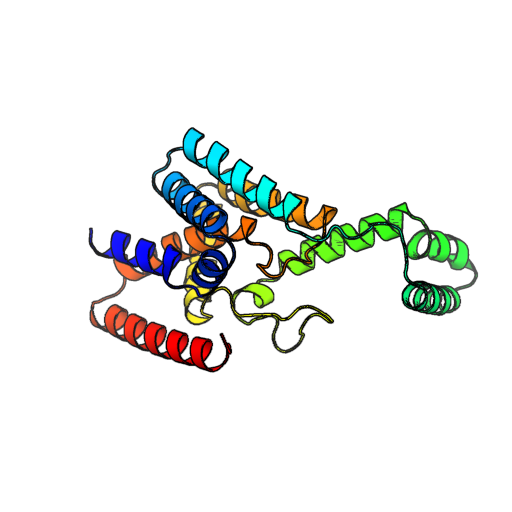A N 1
ATOM 1592 C CA . SER A 1 194 ? -9.677 0.490 4.320 1.00 97.25 194 SER A CA 1
ATOM 1593 C C . SER A 1 194 ? -9.843 -0.625 5.353 1.00 97.25 194 SER A C 1
ATOM 1595 O O . SER A 1 194 ? -10.966 -0.969 5.715 1.00 97.25 194 SER A O 1
ATOM 1597 N N . THR A 1 195 ? -8.745 -1.105 5.935 1.00 98.00 195 THR A N 1
ATOM 1598 C CA . THR A 1 195 ? -8.775 -2.121 6.996 1.00 98.00 195 THR A CA 1
ATOM 1599 C C . THR A 1 195 ? -9.560 -1.655 8.227 1.00 98.00 195 THR A C 1
ATOM 1601 O O . THR A 1 195 ? -10.402 -2.400 8.726 1.00 98.00 195 THR A O 1
ATOM 1604 N N . ILE A 1 196 ? -9.374 -0.410 8.685 1.00 97.81 196 ILE A N 1
ATOM 1605 C CA . ILE A 1 196 ? -10.121 0.178 9.813 1.00 97.81 196 ILE A CA 1
ATOM 1606 C C . ILE A 1 196 ? -11.621 0.192 9.509 1.00 97.81 196 ILE A C 1
ATOM 1608 O O . ILE A 1 196 ? -12.421 -0.241 10.336 1.00 97.81 196 ILE A O 1
ATOM 1612 N N . VAL A 1 197 ? -12.020 0.658 8.323 1.00 96.94 197 VAL A N 1
ATOM 1613 C CA . VAL A 1 197 ? -13.433 0.724 7.912 1.00 96.94 197 VAL A CA 1
ATOM 1614 C C . VAL A 1 197 ? -14.067 -0.670 7.860 1.00 96.94 197 VAL A C 1
ATOM 1616 O O . VAL A 1 197 ? -15.224 -0.831 8.271 1.00 96.94 197 VAL A O 1
ATOM 1619 N N . GLY A 1 198 ? -13.326 -1.672 7.382 1.00 97.69 198 GLY A N 1
ATOM 1620 C CA . GLY A 1 198 ? -13.770 -3.063 7.359 1.00 97.69 198 GLY A CA 1
ATOM 1621 C C . GLY A 1 198 ? -13.899 -3.671 8.753 1.00 97.69 198 GLY A C 1
ATOM 1622 O O . GLY A 1 198 ? -14.951 -4.220 9.090 1.00 97.69 198 GLY A O 1
ATOM 1623 N N . LEU A 1 199 ? -12.876 -3.501 9.594 1.00 97.88 199 LEU A N 1
ATOM 1624 C CA . LEU A 1 199 ? -12.875 -3.961 10.984 1.00 97.88 199 LEU A CA 1
ATOM 1625 C C . LEU A 1 199 ? -13.995 -3.307 11.789 1.00 97.88 199 LEU A C 1
ATOM 1627 O O . LEU A 1 199 ? -14.685 -3.987 12.539 1.00 97.88 199 LEU A O 1
ATOM 1631 N N . GLU A 1 200 ? -14.241 -2.008 11.617 1.00 97.31 200 GLU A N 1
ATOM 1632 C CA . GLU A 1 200 ? -15.352 -1.333 12.290 1.00 97.31 200 GLU A CA 1
ATOM 1633 C C . GLU A 1 200 ? -16.707 -1.938 11.930 1.00 97.31 200 GLU A C 1
ATOM 1635 O O . GLU A 1 200 ? -17.591 -2.021 12.784 1.00 97.31 200 GLU A O 1
ATOM 1640 N N . ALA A 1 201 ? -16.902 -2.319 10.669 1.00 96.06 201 ALA A N 1
ATOM 1641 C CA . ALA A 1 201 ? -18.143 -2.942 10.242 1.00 96.06 201 ALA A CA 1
ATOM 1642 C C . ALA A 1 201 ? -18.304 -4.346 10.833 1.00 96.06 201 ALA A C 1
ATOM 1644 O O . ALA A 1 201 ? -19.379 -4.656 11.344 1.00 96.06 201 ALA A O 1
ATOM 1645 N N . PHE A 1 202 ? -17.234 -5.146 10.836 1.00 96.62 202 PHE A N 1
ATOM 1646 C CA . PHE A 1 202 ? -17.219 -6.451 11.492 1.00 96.62 202 PHE A CA 1
ATOM 1647 C C . PHE A 1 202 ? -17.494 -6.327 12.991 1.00 96.62 202 PHE A C 1
ATOM 1649 O O . PHE A 1 202 ? -18.436 -6.932 13.485 1.00 96.62 202 PHE A O 1
ATOM 1656 N N . LEU A 1 203 ? -16.747 -5.488 13.711 1.00 96.50 203 LEU A N 1
ATOM 1657 C CA . LEU A 1 203 ? -16.860 -5.342 15.165 1.00 96.50 203 LEU A CA 1
ATOM 1658 C C . LEU A 1 203 ? -18.230 -4.828 15.616 1.00 96.50 203 LEU A C 1
ATOM 1660 O O . LEU A 1 203 ? -18.651 -5.140 16.727 1.00 96.50 203 LEU A O 1
ATOM 1664 N N . LYS A 1 204 ? -18.918 -4.033 14.786 1.00 94.94 204 LYS A N 1
ATOM 1665 C CA . LYS A 1 204 ? -20.295 -3.585 15.052 1.00 94.94 204 LYS A CA 1
ATOM 1666 C C . LYS A 1 204 ? -21.313 -4.717 14.963 1.00 94.94 204 LYS A C 1
ATOM 1668 O O . LYS A 1 204 ? -22.281 -4.701 15.713 1.00 94.94 204 LYS A O 1
ATOM 1673 N N . TRP A 1 205 ? -21.112 -5.647 14.036 1.00 94.75 205 TRP A N 1
ATOM 1674 C CA . TRP A 1 205 ? -22.030 -6.754 13.773 1.00 94.75 205 TRP A CA 1
ATOM 1675 C C . TRP A 1 205 ? -21.705 -8.005 14.606 1.00 94.75 205 TRP A C 1
ATOM 1677 O O . TRP A 1 205 ? -22.602 -8.742 15.012 1.00 94.75 205 TRP A O 1
ATOM 1687 N N . ALA A 1 206 ? -20.426 -8.242 14.887 1.00 93.62 206 ALA A N 1
ATOM 1688 C CA . ALA A 1 206 ? -19.937 -9.447 15.532 1.00 93.62 206 ALA A CA 1
ATOM 1689 C C . ALA A 1 206 ? -20.328 -9.515 17.015 1.00 93.62 206 ALA A C 1
ATOM 1691 O O . ALA A 1 206 ? -20.098 -8.590 17.798 1.00 93.62 206 ALA A O 1
ATOM 1692 N N . LYS A 1 207 ? -20.856 -10.671 17.428 1.00 94.75 207 LYS A N 1
ATOM 1693 C CA . LYS A 1 207 ? -21.043 -11.003 18.848 1.00 94.75 207 LYS A CA 1
ATOM 1694 C C . LYS A 1 207 ? -19.683 -11.197 19.534 1.00 94.75 207 LYS A C 1
ATOM 1696 O O . LYS A 1 207 ? -18.708 -11.593 18.897 1.00 94.75 207 LYS A O 1
ATOM 1701 N N . LYS A 1 208 ? -19.646 -11.006 20.860 1.00 93.50 208 LYS A N 1
ATOM 1702 C CA . LYS A 1 208 ? -18.443 -11.155 21.703 1.00 93.50 208 LYS A CA 1
ATOM 1703 C C . LYS A 1 208 ? -17.583 -12.401 21.401 1.00 93.50 208 LYS A C 1
ATOM 1705 O O . LYS A 1 208 ? -16.380 -12.206 21.254 1.00 93.50 208 LYS A O 1
ATOM 1710 N N . PRO A 1 209 ? -18.122 -13.634 21.262 1.00 96.12 209 PRO A N 1
ATOM 1711 C CA . PRO A 1 209 ? -17.285 -14.805 20.983 1.00 96.12 209 PRO A CA 1
ATOM 1712 C C . PRO A 1 209 ? -16.510 -14.684 19.666 1.00 96.12 209 PRO A C 1
ATOM 1714 O O . PRO A 1 209 ? -15.315 -14.941 19.655 1.00 96.12 209 PRO A O 1
ATOM 1717 N N . TYR A 1 210 ? -17.132 -14.192 18.589 1.00 95.69 210 TYR A N 1
ATOM 1718 C CA . TYR A 1 210 ? -16.454 -14.011 17.299 1.00 95.69 210 TYR A CA 1
ATOM 1719 C C . TYR A 1 210 ? -15.334 -12.972 17.362 1.00 95.69 210 TYR A C 1
ATOM 1721 O O . TYR A 1 210 ? -14.307 -13.139 16.712 1.00 95.69 210 TYR A O 1
ATOM 1729 N N . VAL A 1 211 ? -15.511 -11.912 18.157 1.00 95.81 211 VAL A N 1
ATOM 1730 C CA . VAL A 1 211 ? -14.455 -10.915 18.385 1.00 95.81 211 VAL A CA 1
ATOM 1731 C C . VAL A 1 211 ? -13.279 -11.545 19.128 1.00 95.81 211 VAL A C 1
ATOM 1733 O O . VAL A 1 211 ? -12.138 -11.333 18.737 1.00 95.81 211 VAL A O 1
ATOM 1736 N N . VAL A 1 212 ? -13.544 -12.347 20.163 1.00 96.31 212 VAL A N 1
ATOM 1737 C CA . VAL A 1 212 ? -12.494 -13.051 20.917 1.00 96.31 212 VAL A CA 1
ATOM 1738 C C . VAL A 1 212 ? -11.751 -14.039 20.017 1.00 96.31 212 VAL A C 1
ATOM 1740 O O . VAL A 1 212 ? -10.526 -13.999 19.969 1.00 96.31 212 VAL A O 1
ATOM 1743 N N . THR A 1 213 ? -12.467 -14.864 19.247 1.00 96.94 213 THR A N 1
ATOM 1744 C CA . THR A 1 213 ? -11.858 -15.791 18.281 1.00 96.94 213 THR A CA 1
ATOM 1745 C C . THR A 1 213 ? -11.007 -15.050 17.255 1.00 96.94 213 THR A C 1
ATOM 1747 O O . THR A 1 213 ? -9.875 -15.453 17.007 1.00 96.94 213 THR A O 1
ATOM 1750 N N . PHE A 1 214 ? -11.507 -13.941 16.700 1.00 97.12 214 PHE A N 1
ATOM 1751 C CA . PHE A 1 214 ? -10.734 -13.112 15.777 1.00 97.12 214 PHE A CA 1
ATOM 1752 C C . PHE A 1 214 ? -9.440 -12.597 16.416 1.00 97.12 214 PHE A C 1
ATOM 1754 O O . PHE A 1 214 ? -8.393 -12.695 15.790 1.00 97.12 214 PHE A O 1
ATOM 1761 N N . LEU A 1 215 ? -9.483 -12.086 17.650 1.00 97.19 215 LEU A N 1
ATOM 1762 C CA . LEU A 1 215 ? -8.288 -11.581 18.335 1.00 97.19 215 LEU A CA 1
ATOM 1763 C C . LEU A 1 215 ? -7.262 -12.686 18.616 1.00 97.19 215 LEU A C 1
ATOM 1765 O O . LEU A 1 215 ? -6.068 -12.444 18.459 1.00 97.19 215 LEU A O 1
ATOM 1769 N N . ILE A 1 216 ? -7.715 -13.889 18.984 1.00 97.75 216 ILE A N 1
ATOM 1770 C CA . ILE A 1 216 ? -6.836 -15.055 19.168 1.00 97.75 216 ILE A CA 1
ATOM 1771 C C . ILE A 1 216 ? -6.167 -15.416 17.841 1.00 97.75 216 ILE A C 1
ATOM 1773 O O . ILE A 1 216 ? -4.944 -15.511 17.784 1.00 97.75 216 ILE A O 1
ATOM 1777 N N . LEU A 1 217 ? -6.948 -15.563 16.766 1.00 97.19 217 LEU A N 1
ATOM 1778 C CA . LEU A 1 217 ? -6.410 -15.879 15.441 1.00 97.19 217 LEU A CA 1
ATOM 1779 C C . LEU A 1 217 ? -5.458 -14.788 14.949 1.00 97.19 217 LEU A C 1
ATOM 1781 O O . LEU A 1 217 ? -4.380 -15.097 14.462 1.00 97.19 217 LEU A O 1
ATOM 1785 N N . PHE A 1 218 ? -5.816 -13.518 15.127 1.00 97.12 218 PHE A N 1
ATOM 1786 C CA . PHE A 1 218 ? -4.958 -12.390 14.787 1.00 97.12 218 PHE A CA 1
ATOM 1787 C C . PHE A 1 218 ? -3.624 -12.449 15.541 1.00 97.12 218 PHE A C 1
ATOM 1789 O O . PHE A 1 218 ? -2.576 -12.282 14.925 1.00 97.12 218 PHE A O 1
ATOM 1796 N N . GLY A 1 219 ? -3.646 -12.747 16.843 1.00 96.38 219 GLY A N 1
ATOM 1797 C CA . GLY A 1 219 ? -2.434 -12.932 17.643 1.00 96.38 219 GLY A CA 1
ATOM 1798 C C . GLY A 1 219 ? -1.567 -14.093 17.151 1.00 96.38 219 GLY A C 1
ATOM 1799 O O . GLY A 1 219 ? -0.365 -13.917 16.977 1.00 96.38 219 GLY A O 1
ATOM 1800 N N . LEU A 1 220 ? -2.171 -15.251 16.865 1.00 96.56 220 LEU A N 1
ATOM 1801 C CA . LEU A 1 220 ? -1.456 -16.415 16.324 1.00 96.56 220 LEU A CA 1
ATOM 1802 C C . LEU A 1 220 ? -0.817 -16.112 14.966 1.00 96.56 220 LEU A C 1
ATOM 1804 O O . LEU A 1 220 ? 0.344 -16.449 14.753 1.00 96.56 220 LEU A O 1
ATOM 1808 N N . VAL A 1 221 ? -1.544 -15.429 14.079 1.00 95.06 221 VAL A N 1
ATOM 1809 C CA . VAL A 1 221 ? -1.023 -15.004 12.774 1.00 95.06 221 VAL A CA 1
ATOM 1810 C C . VAL A 1 221 ? 0.120 -14.006 12.948 1.00 95.06 221 VAL A C 1
ATOM 1812 O O . VAL A 1 221 ? 1.145 -14.151 12.299 1.00 95.06 221 VAL A O 1
ATOM 1815 N N . MET A 1 222 ? 0.009 -13.032 13.854 1.00 94.00 222 MET A N 1
ATOM 1816 C CA . MET A 1 222 ? 1.112 -12.104 14.128 1.00 94.00 222 MET A CA 1
ATOM 1817 C C . MET A 1 222 ? 2.368 -12.836 14.613 1.00 94.00 222 MET A C 1
ATOM 1819 O O . MET A 1 222 ? 3.453 -12.554 14.116 1.00 94.00 222 MET A O 1
ATOM 1823 N N . ILE A 1 223 ? 2.228 -13.790 15.540 1.00 93.38 223 ILE A N 1
ATOM 1824 C CA . ILE A 1 223 ? 3.353 -14.606 16.027 1.00 93.38 223 ILE A CA 1
ATOM 1825 C C . ILE A 1 223 ? 3.970 -15.405 14.876 1.00 93.38 223 ILE A C 1
ATOM 1827 O O . ILE A 1 223 ? 5.188 -15.409 14.725 1.00 93.38 223 ILE A O 1
ATOM 1831 N N . GLN A 1 224 ? 3.135 -16.035 14.045 1.00 92.19 224 GLN A N 1
ATOM 1832 C CA . GLN A 1 224 ? 3.572 -16.772 12.863 1.00 92.19 224 GLN A CA 1
ATOM 1833 C C . GLN A 1 224 ? 4.401 -15.878 11.928 1.00 92.19 224 GLN A C 1
ATOM 1835 O O . GLN A 1 224 ? 5.522 -16.237 11.581 1.00 92.19 224 GLN A O 1
ATOM 1840 N N . ILE A 1 225 ? 3.889 -14.705 11.550 1.00 90.00 225 ILE A N 1
ATOM 1841 C CA . ILE A 1 225 ? 4.575 -13.799 10.618 1.00 90.00 225 ILE A CA 1
ATOM 1842 C C . ILE A 1 225 ? 5.887 -13.295 11.228 1.00 90.00 225 ILE A C 1
ATOM 1844 O O . ILE A 1 225 ? 6.923 -13.363 10.576 1.00 90.00 225 ILE A O 1
ATOM 1848 N N . ILE A 1 226 ? 5.876 -12.876 12.499 1.00 89.50 226 ILE A N 1
ATOM 1849 C CA . ILE A 1 226 ? 7.093 -12.444 13.207 1.00 89.50 226 ILE A CA 1
ATOM 1850 C C . ILE A 1 226 ? 8.133 -13.572 13.258 1.00 89.50 226 ILE A C 1
ATOM 1852 O O . ILE A 1 226 ? 9.317 -13.300 13.136 1.00 89.50 226 ILE A O 1
ATOM 1856 N N . SER A 1 227 ? 7.717 -14.833 13.411 1.00 86.94 227 SER A N 1
ATOM 1857 C CA . SER A 1 227 ? 8.653 -15.966 13.431 1.00 86.94 227 SER A CA 1
ATOM 1858 C C . SER A 1 227 ? 9.303 -16.259 12.075 1.00 86.94 227 SER A C 1
ATOM 1860 O O . SER A 1 227 ? 10.390 -16.830 12.040 1.00 86.94 227 SER A O 1
ATOM 1862 N N . TYR A 1 228 ? 8.657 -15.876 10.968 1.00 82.12 228 TYR A N 1
ATOM 1863 C CA . TYR A 1 228 ? 9.217 -16.008 9.620 1.00 82.12 228 TYR A CA 1
ATOM 1864 C C . TYR A 1 228 ? 10.062 -14.801 9.213 1.00 82.12 228 TYR A C 1
ATOM 1866 O O . TYR A 1 228 ? 11.022 -14.948 8.454 1.00 82.12 228 TYR A O 1
ATOM 1874 N N . GLU A 1 229 ? 9.717 -13.612 9.702 1.00 74.19 229 GLU A N 1
ATOM 1875 C CA . GLU A 1 229 ? 10.501 -12.406 9.477 1.00 74.19 229 GLU A CA 1
ATOM 1876 C C . GLU A 1 229 ? 11.650 -12.332 10.480 1.00 74.19 229 GLU A C 1
ATOM 1878 O O . GLU A 1 229 ? 11.489 -11.872 11.606 1.00 74.19 229 GLU A O 1
ATOM 1883 N N . ASN A 1 230 ? 12.834 -12.782 10.059 1.00 57.44 230 ASN A N 1
ATOM 1884 C CA . ASN A 1 230 ? 14.072 -12.554 10.803 1.00 57.44 230 ASN A CA 1
ATOM 1885 C C . ASN A 1 230 ? 14.343 -11.039 10.875 1.00 57.44 230 ASN A C 1
ATOM 1887 O O . ASN A 1 230 ? 14.882 -10.464 9.924 1.00 57.44 230 ASN A O 1
ATOM 1891 N N . PHE A 1 231 ? 13.911 -10.402 11.964 1.00 50.94 231 PHE A N 1
ATOM 1892 C CA . PHE A 1 231 ? 14.239 -9.016 12.303 1.00 50.94 231 PHE A CA 1
ATOM 1893 C C . PHE A 1 231 ? 15.712 -8.855 12.683 1.00 50.94 231 PHE A C 1
ATOM 1895 O O . PHE A 1 231 ? 16.247 -9.745 13.383 1.00 50.94 231 PHE A O 1
#

Secondary structure (DSSP, 8-state):
-HHHHHHHHHHHHSSHHHHHHHHH-HHHHHHHHHHHHHHHTT-HHHHHHHHHHHHHHHHHHSBPPPSSPPPHHHHHHHHHHHHHS-GGGHHHHHHHHH-HHHHHHHHHHHHHHHHH-THHHHSTTTTSPPTT-----SS-GGGHHHHHHHHHHHHHH-HHHHHHHHHHHHHHHHHH-SB-TT-SGGGHHHHHHHHHHHHHHHHHH--HHHHHHHHHHHHHHHHHHHHHS--

pLDDT: mean 91.68, std 7.16, range [50.94, 98.0]

Sequence (231 aa):
MWQKRLALGIGIFGNLWIWRIFNLNPVVALLLVGATLAFYKNFKIIFLILFAGTLFFQFKTTNIQDLTHLTNDQQRVVQIRLKAYPYWATSIGKWLEVSPKAIALGRIRQNFFENLDINQYFFATHPRQRVGITEFEKFPYILLPFFIYGTYKSVKQKPWHTVGLALTPLALLAVIGNQNPLGPFSLLPIFAISTIVGLEAFLKWAKKPYVVTFLILFGLVMIQIISYENF